Protein AF-A0A3P8WWG7-F1 (afdb_monomer_lite)

Secondary structure (DSSP, 8-state):
--THHHHHHHS-TTEEEEEEEEEEEE-SS-EEEEEEEEEEETTEEEEEEEEE-SS--SGGGEEEEEEEE-STTEEEEE---TTS---TT--EEEEEEETTEEEEEEEPSSHHHHHHHHHHHHHHHHHHH-TTS----GGGGGT-----------PPPGGGTTT-S----------------------------------------HHHHHHHHHHHHHHHHHHHHHHHHHTTS---

pLDDT: mean 71.73, std 25.7, range [23.55, 97.81]

Radius of gyration: 27.05 Å; chains: 1; bounding box: 53×68×85 Å

Foldseek 3Di:
DDLLALVVQQDDPQKDQPAKAWWWWDDPVDTHIWMWTFMDHPLWTKIFIWDADPDNDHVVGIDTQDIGTLFLQKDKAFDDDPVDDPDDQAWTWMWIDGHQFIIIITGHDDPRSVVVVVVSCVSSVVNVVCVVCGDPPPVCVVVPPPDDDDDDDDDDRPVPRGNPPDDDDDDDDDDDDDDDDDDDDDDDDDDDDDDDDDDDDDPDDPVRVVVVVVVVVVVVVVVVVVVVVCVVPPDD

Sequence (236 aa):
MDQSGAIQESLEREEKRVLAIQCEVLSDEAAESRLLGLVQSSREHAIFIYTHRRMAISADDVTLEDILPISLDFAVVEVSSPEELAVVGADTRVRLSFLEEALELRLPFGSHSRLFLSEVIRAWSDVCKSPSEVPNFEWINKYQKGPKGVAKQALAPLTTTLTKLNQHRKAEKSSDKKGSAEKEKASNSGVHKNRGVSNPDRLLTLEQKDLHLESLEEKEKKKNMNQHQEYWTGNW

Organism: Cynoglossus semilaevis (NCBI:txid244447)

Structure (mmCIF, N/CA/C/O backbone):
data_AF-A0A3P8WWG7-F1
#
_entry.id   AF-A0A3P8WWG7-F1
#
loop_
_atom_site.group_PDB
_atom_site.id
_atom_site.type_symbol
_atom_site.label_atom_id
_atom_site.label_alt_id
_atom_site.label_comp_id
_atom_site.label_asym_id
_atom_site.label_entity_id
_atom_site.label_seq_id
_atom_site.pdbx_PDB_ins_code
_atom_site.Cartn_x
_atom_site.Cartn_y
_atom_site.Cartn_z
_atom_site.occupancy
_atom_site.B_iso_or_equiv
_atom_site.auth_seq_id
_atom_site.auth_comp_id
_atom_site.auth_asym_id
_atom_site.auth_atom_id
_atom_site.pdbx_PDB_model_num
ATOM 1 N N . MET A 1 1 ? 17.637 10.301 -4.591 1.00 56.31 1 MET A N 1
ATOM 2 C CA . MET A 1 1 ? 16.484 11.072 -5.092 1.00 56.31 1 MET A CA 1
ATOM 3 C C . MET A 1 1 ? 15.263 10.347 -4.584 1.00 56.31 1 MET A C 1
ATOM 5 O O . MET A 1 1 ? 15.187 9.144 -4.805 1.00 56.31 1 MET A O 1
ATOM 9 N N . ASP A 1 2 ? 14.424 11.004 -3.797 1.00 70.75 2 ASP A N 1
ATOM 10 C CA . ASP A 1 2 ? 13.385 10.346 -3.013 1.00 70.75 2 ASP A CA 1
ATOM 11 C C . ASP A 1 2 ? 11.989 10.642 -3.570 1.00 70.75 2 ASP A C 1
ATOM 13 O O . ASP A 1 2 ? 11.587 11.785 -3.747 1.00 70.75 2 ASP A O 1
ATOM 17 N N . GLN A 1 3 ? 11.229 9.582 -3.835 1.00 80.25 3 GLN A N 1
ATOM 18 C CA . GLN A 1 3 ? 9.872 9.672 -4.391 1.00 80.25 3 GLN A CA 1
ATOM 19 C C . GLN A 1 3 ? 8.836 10.091 -3.322 1.00 80.25 3 GLN A C 1
ATOM 21 O O . GLN A 1 3 ? 7.644 10.212 -3.600 1.00 80.25 3 GLN A O 1
ATOM 26 N N . SER A 1 4 ? 9.287 10.315 -2.081 1.00 84.81 4 SER A N 1
ATOM 27 C CA . SER A 1 4 ? 8.481 10.795 -0.956 1.00 84.81 4 SER A CA 1
ATOM 28 C C . SER A 1 4 ? 7.957 12.216 -1.138 1.00 84.81 4 SER A C 1
ATOM 30 O O . SER A 1 4 ? 6.858 12.488 -0.655 1.00 84.81 4 SER A O 1
ATOM 32 N N . GLY A 1 5 ? 8.708 13.090 -1.820 1.00 88.62 5 GLY A N 1
ATOM 33 C CA . GLY A 1 5 ? 8.276 14.456 -2.134 1.00 88.62 5 GLY A CA 1
ATOM 34 C C . GLY A 1 5 ? 6.992 14.456 -2.962 1.00 88.62 5 GLY A C 1
ATOM 35 O O . GLY A 1 5 ? 5.955 14.895 -2.471 1.00 88.62 5 GLY A O 1
ATOM 36 N N . ALA A 1 6 ? 7.040 13.839 -4.148 1.00 91.88 6 ALA A N 1
ATOM 37 C CA . ALA A 1 6 ? 5.909 13.700 -5.069 1.00 91.88 6 ALA A CA 1
ATOM 38 C C . ALA A 1 6 ? 4.604 13.228 -4.401 1.00 91.88 6 ALA A C 1
ATOM 40 O O . ALA A 1 6 ? 3.541 13.793 -4.650 1.00 91.88 6 ALA A O 1
ATOM 41 N N . ILE A 1 7 ? 4.677 12.225 -3.515 1.00 93.12 7 ILE A N 1
ATOM 42 C CA . ILE A 1 7 ? 3.490 11.755 -2.787 1.00 93.12 7 ILE A CA 1
ATOM 43 C C . ILE A 1 7 ? 2.993 12.822 -1.809 1.00 93.12 7 ILE A C 1
ATOM 45 O O . ILE A 1 7 ? 1.813 13.149 -1.846 1.00 93.12 7 ILE A O 1
ATOM 49 N N . GLN A 1 8 ? 3.853 13.400 -0.962 1.00 94.44 8 GLN A N 1
ATOM 50 C CA . GLN A 1 8 ? 3.419 14.400 0.026 1.00 94.44 8 GLN A CA 1
ATOM 51 C C . GLN A 1 8 ? 2.902 15.702 -0.618 1.00 94.44 8 GLN A C 1
ATOM 53 O O . GLN A 1 8 ? 2.052 16.358 -0.023 1.00 94.44 8 GLN A O 1
ATOM 58 N N . GLU A 1 9 ? 3.370 16.055 -1.818 1.00 93.56 9 GLU A N 1
ATOM 59 C CA . GLU A 1 9 ? 2.836 17.163 -2.626 1.00 93.56 9 GLU A CA 1
ATOM 60 C C . GLU A 1 9 ? 1.435 16.881 -3.202 1.00 93.56 9 GLU A C 1
ATOM 62 O O . GLU A 1 9 ? 0.692 17.819 -3.475 1.00 93.56 9 GLU A O 1
ATOM 67 N N . SER A 1 10 ? 1.067 15.607 -3.392 1.00 92.38 10 SER A N 1
ATOM 68 C CA . SER A 1 10 ? -0.244 15.194 -3.926 1.00 92.38 10 SER A CA 1
ATOM 69 C C . SER A 1 10 ? -1.349 15.047 -2.862 1.00 92.38 10 SER A C 1
ATOM 71 O O . SER A 1 10 ? -2.524 14.876 -3.200 1.00 92.38 10 SER A O 1
ATOM 73 N N . LEU A 1 11 ? -0.971 15.127 -1.582 1.00 93.81 11 LEU A N 1
ATOM 74 C CA . LEU A 1 11 ? -1.864 15.064 -0.424 1.00 93.81 11 LEU A CA 1
ATOM 75 C C . LEU A 1 11 ? -2.396 16.451 -0.039 1.00 93.81 11 LEU A C 1
ATOM 77 O O . LEU A 1 11 ? -1.790 17.479 -0.349 1.00 93.81 11 LEU A O 1
ATOM 81 N N . GLU A 1 12 ? -3.512 16.495 0.687 1.00 92.06 12 GLU A N 1
ATOM 82 C CA . GLU A 1 12 ? -4.005 17.751 1.254 1.00 92.06 12 GLU A CA 1
ATOM 83 C C . GLU A 1 12 ? -3.243 18.177 2.522 1.00 92.06 12 GLU A C 1
ATOM 85 O O . GLU A 1 12 ? -2.524 17.409 3.156 1.00 92.06 12 GLU A O 1
ATOM 90 N N . ARG A 1 13 ? -3.397 19.451 2.912 1.00 89.19 13 ARG A N 1
ATOM 91 C CA . ARG A 1 13 ? -2.617 20.113 3.981 1.00 89.19 13 ARG A CA 1
ATOM 92 C C . ARG A 1 13 ? -2.654 19.400 5.342 1.00 89.19 13 ARG A C 1
ATOM 94 O O . ARG A 1 13 ? -1.730 19.569 6.135 1.00 89.19 13 ARG A O 1
ATOM 101 N N . GLU A 1 14 ? -3.732 18.681 5.622 1.00 92.06 14 GLU A N 1
ATOM 102 C CA . GLU A 1 14 ? -3.992 18.009 6.902 1.00 92.06 14 GLU A CA 1
ATOM 103 C C . GLU A 1 14 ? -3.505 16.547 6.909 1.00 92.06 14 GLU A C 1
ATOM 105 O O . GLU A 1 14 ? -3.511 15.887 7.948 1.00 92.06 14 GLU A O 1
ATOM 110 N N . GLU A 1 15 ? -3.032 16.052 5.763 1.00 94.88 15 GLU A N 1
ATOM 111 C CA . GLU A 1 15 ? -2.609 14.673 5.546 1.00 94.88 15 GLU A CA 1
ATOM 112 C C . GLU A 1 15 ? -1.090 14.532 5.541 1.00 94.88 15 GLU A C 1
ATOM 114 O O . GLU A 1 15 ? -0.334 15.339 4.987 1.00 94.88 15 GLU A O 1
ATOM 119 N N . LYS A 1 16 ? -0.626 13.432 6.128 1.00 96.25 16 LYS A N 1
ATOM 120 C CA . LYS A 1 16 ? 0.793 13.160 6.309 1.00 96.25 16 LYS A CA 1
ATOM 121 C C . LYS A 1 16 ? 1.168 11.835 5.667 1.00 96.25 16 LYS A C 1
ATOM 123 O O . LYS A 1 16 ? 0.752 10.771 6.123 1.00 96.25 16 LYS A O 1
ATOM 128 N N . ARG A 1 17 ? 2.059 11.880 4.678 1.00 95.31 17 ARG A N 1
ATOM 129 C CA . ARG A 1 17 ? 2.786 10.703 4.195 1.00 95.31 17 ARG A CA 1
ATOM 130 C C . ARG A 1 17 ? 3.737 10.247 5.308 1.00 95.31 17 ARG A C 1
ATOM 132 O O . ARG A 1 17 ? 4.782 10.863 5.539 1.00 95.31 17 ARG A O 1
ATOM 139 N N . VAL A 1 18 ? 3.376 9.169 6.000 1.00 96.00 18 VAL A N 1
ATOM 140 C CA . VAL A 1 18 ? 4.173 8.523 7.055 1.00 96.00 18 VAL A CA 1
ATOM 141 C C . VAL A 1 18 ? 5.415 7.897 6.424 1.00 96.00 18 VAL A C 1
ATOM 143 O O . VAL A 1 18 ? 6.547 8.276 6.733 1.00 96.00 18 VAL A O 1
ATOM 146 N N . LEU A 1 19 ? 5.202 7.015 5.447 1.00 95.88 19 LEU A N 1
ATOM 147 C CA . LEU A 1 19 ? 6.240 6.353 4.661 1.00 95.88 19 LEU A CA 1
ATOM 148 C C . LEU A 1 19 ? 5.819 6.267 3.195 1.00 95.88 19 LEU A C 1
ATOM 150 O O . LEU A 1 19 ? 4.642 6.383 2.864 1.00 95.88 19 LEU A O 1
ATOM 154 N N . ALA A 1 20 ? 6.798 6.069 2.317 1.00 94.88 20 ALA A N 1
ATOM 155 C CA . ALA A 1 20 ? 6.553 5.762 0.917 1.00 94.88 20 ALA A CA 1
ATOM 156 C C . ALA A 1 20 ? 7.627 4.812 0.388 1.00 94.88 20 ALA A C 1
ATOM 158 O O . ALA A 1 20 ? 8.805 4.998 0.708 1.00 94.88 20 ALA A O 1
ATOM 159 N N . ILE A 1 21 ? 7.226 3.824 -0.410 1.00 94.75 21 ILE A N 1
ATOM 160 C CA . ILE A 1 21 ? 8.115 2.837 -1.036 1.00 94.75 21 ILE A CA 1
ATOM 161 C C . ILE A 1 21 ? 7.767 2.661 -2.516 1.00 94.75 21 ILE A C 1
ATOM 163 O O . ILE A 1 21 ? 6.615 2.838 -2.905 1.00 94.75 21 ILE A O 1
ATOM 167 N N . GLN A 1 22 ? 8.753 2.276 -3.324 1.00 94.56 22 GLN A N 1
ATOM 168 C CA . GLN A 1 22 ? 8.508 1.698 -4.644 1.00 94.56 22 GLN A CA 1
ATOM 169 C C . GLN A 1 22 ? 8.413 0.175 -4.503 1.00 94.56 22 GLN A C 1
ATOM 171 O O . GLN A 1 22 ? 9.189 -0.432 -3.762 1.00 94.56 22 GLN A O 1
ATOM 176 N N . CYS A 1 23 ? 7.466 -0.430 -5.209 1.00 94.69 23 CYS A N 1
ATOM 177 C CA . CYS A 1 23 ? 7.242 -1.870 -5.256 1.00 94.69 23 CYS A CA 1
ATOM 178 C C . CYS A 1 23 ? 6.847 -2.301 -6.670 1.00 94.69 23 CYS A C 1
ATOM 180 O O . CYS A 1 23 ? 6.610 -1.466 -7.545 1.00 94.69 23 CYS A O 1
ATOM 182 N N . GLU A 1 24 ? 6.705 -3.604 -6.872 1.00 95.56 24 GLU A N 1
ATOM 183 C CA . GLU A 1 24 ? 6.002 -4.152 -8.029 1.00 95.56 24 GLU A CA 1
ATOM 184 C C . GLU A 1 24 ? 4.653 -4.727 -7.583 1.00 95.56 24 GLU A C 1
ATOM 186 O O . GLU A 1 24 ? 4.601 -5.493 -6.622 1.00 95.56 24 GLU A O 1
ATOM 191 N N . VAL A 1 25 ? 3.574 -4.378 -8.281 1.00 94.81 25 VAL A N 1
ATOM 192 C CA . VAL A 1 25 ? 2.309 -5.124 -8.257 1.00 94.81 25 VAL A CA 1
ATOM 193 C C . VAL A 1 25 ? 2.482 -6.369 -9.117 1.00 94.81 25 VAL A C 1
ATOM 195 O O . VAL A 1 25 ? 3.016 -6.285 -10.223 1.00 94.81 25 VAL A O 1
ATOM 198 N N . LEU A 1 26 ? 2.043 -7.519 -8.614 1.00 92.62 26 LEU A N 1
ATOM 199 C CA . LEU A 1 26 ? 2.154 -8.805 -9.293 1.00 92.62 26 LEU A CA 1
ATOM 200 C C . LEU A 1 26 ? 0.791 -9.205 -9.870 1.00 92.62 26 LEU A C 1
ATOM 202 O O . LEU A 1 26 ? -0.194 -9.285 -9.140 1.00 92.62 26 LEU A O 1
ATOM 206 N N . SER A 1 27 ? 0.748 -9.475 -11.175 1.00 85.62 27 SER A N 1
ATOM 207 C CA . SER A 1 27 ? -0.434 -9.968 -11.891 1.00 85.62 27 SER A CA 1
ATOM 208 C C . SER A 1 27 ? -0.085 -11.180 -12.761 1.00 85.62 27 SER A C 1
ATOM 210 O O . SER A 1 27 ? 1.092 -11.445 -13.009 1.00 85.62 27 SER A O 1
ATOM 212 N N . ASP A 1 28 ? -1.106 -11.884 -13.257 1.00 80.25 28 ASP A N 1
ATOM 213 C CA . ASP A 1 28 ? -0.948 -13.050 -14.142 1.00 80.25 28 ASP A CA 1
ATOM 214 C C . ASP A 1 28 ? -0.214 -12.727 -15.462 1.00 80.25 28 ASP A C 1
ATOM 216 O O . ASP A 1 28 ? 0.387 -13.616 -16.067 1.00 80.25 28 ASP A O 1
ATOM 220 N N . GLU A 1 29 ? -0.264 -11.471 -15.926 1.00 79.56 29 GLU A N 1
ATOM 221 C CA . GLU A 1 29 ? 0.313 -11.047 -17.212 1.00 79.56 29 GLU A CA 1
ATOM 222 C C . GLU A 1 29 ? 1.698 -10.392 -17.063 1.00 79.56 29 GLU A C 1
ATOM 224 O O . GLU A 1 29 ? 2.582 -10.616 -17.894 1.00 79.56 29 GLU A O 1
ATOM 229 N N . ALA A 1 30 ? 1.904 -9.585 -16.014 1.00 83.50 30 ALA A N 1
ATOM 230 C CA . ALA A 1 30 ? 3.153 -8.863 -15.766 1.00 83.50 30 ALA A CA 1
ATOM 231 C C . ALA A 1 30 ? 3.333 -8.435 -14.296 1.00 83.50 30 ALA A C 1
ATOM 233 O O . ALA A 1 30 ? 2.373 -8.314 -13.531 1.00 83.50 30 ALA A O 1
ATOM 234 N N . ALA A 1 31 ? 4.578 -8.122 -13.928 1.00 90.00 31 ALA A N 1
ATOM 235 C CA . ALA A 1 31 ? 4.888 -7.333 -12.738 1.00 90.00 31 ALA A CA 1
ATOM 236 C C . ALA A 1 31 ? 5.008 -5.848 -13.129 1.00 90.00 31 ALA A C 1
ATOM 238 O O . ALA A 1 31 ? 5.782 -5.509 -14.028 1.00 90.00 31 ALA A O 1
ATOM 239 N N . GLU A 1 32 ? 4.265 -4.958 -12.467 1.00 92.88 32 GLU A N 1
ATOM 240 C CA . GLU A 1 32 ? 4.260 -3.522 -12.771 1.00 92.88 32 GLU A CA 1
ATOM 241 C C . GLU A 1 32 ? 4.761 -2.665 -11.605 1.00 92.88 32 GLU A C 1
ATOM 243 O O . GLU A 1 32 ? 4.304 -2.797 -10.474 1.00 92.88 32 GLU A O 1
ATOM 248 N N . SER A 1 33 ? 5.647 -1.708 -11.889 1.00 93.81 33 SER A N 1
ATOM 249 C CA . SER A 1 33 ? 6.127 -0.754 -10.882 1.00 93.81 33 SER A CA 1
ATOM 250 C C . SER A 1 33 ? 5.003 0.162 -10.380 1.00 93.81 33 SER A C 1
ATOM 252 O O . SER A 1 33 ? 4.241 0.718 -11.178 1.00 93.81 33 SER A O 1
ATOM 254 N N . ARG A 1 34 ? 4.941 0.362 -9.061 1.00 95.31 34 ARG A N 1
ATOM 255 C CA . ARG A 1 34 ? 4.054 1.308 -8.364 1.00 95.31 34 ARG A CA 1
ATOM 256 C C . ARG A 1 34 ? 4.787 1.998 -7.217 1.00 95.31 34 ARG A C 1
ATOM 258 O O . ARG A 1 34 ? 5.786 1.490 -6.706 1.00 95.31 34 ARG A O 1
ATOM 265 N N . LEU A 1 35 ? 4.266 3.148 -6.792 1.00 95.50 35 LEU A N 1
ATOM 266 C CA . LEU A 1 35 ? 4.622 3.751 -5.508 1.00 95.50 35 LEU A CA 1
ATOM 267 C C . LEU A 1 35 ? 3.470 3.559 -4.525 1.00 95.50 35 LEU A C 1
ATOM 269 O O . LEU A 1 35 ? 2.315 3.810 -4.864 1.00 95.50 35 LEU A O 1
ATOM 273 N N . LEU A 1 36 ? 3.794 3.166 -3.298 1.00 96.38 36 LEU A N 1
ATOM 274 C CA . LEU A 1 36 ? 2.851 3.088 -2.188 1.00 96.38 36 LEU A CA 1
ATOM 275 C C . LEU A 1 36 ? 3.159 4.205 -1.201 1.00 96.38 36 LEU A C 1
ATOM 277 O O . LEU A 1 36 ? 4.295 4.317 -0.737 1.00 96.38 36 LEU A O 1
ATOM 281 N N . GLY A 1 37 ? 2.156 5.004 -0.853 1.00 96.75 37 GLY A N 1
ATOM 282 C CA . GLY A 1 37 ? 2.208 5.944 0.261 1.00 96.75 37 GLY A CA 1
ATOM 283 C C . GLY A 1 37 ? 1.394 5.413 1.435 1.00 96.75 37 GLY A C 1
ATOM 284 O O . GLY A 1 37 ? 0.193 5.218 1.294 1.00 96.75 37 GLY A O 1
ATOM 285 N N . LEU A 1 38 ? 2.017 5.226 2.601 1.00 97.75 38 LEU A N 1
ATOM 286 C CA . LEU A 1 38 ? 1.270 5.088 3.851 1.00 97.75 38 LEU A CA 1
ATOM 287 C C . LEU A 1 38 ? 0.899 6.499 4.311 1.00 97.75 38 LEU A C 1
ATOM 289 O O . LEU A 1 38 ? 1.775 7.275 4.709 1.00 97.75 38 LEU A O 1
ATOM 293 N N . VAL A 1 39 ? -0.382 6.834 4.213 1.00 97.75 39 VAL A N 1
ATOM 294 C CA . VAL A 1 39 ? -0.934 8.157 4.512 1.00 97.75 39 VAL A CA 1
ATOM 295 C C . VAL A 1 39 ? -1.703 8.095 5.825 1.00 97.75 39 VAL A C 1
ATOM 297 O O . VAL A 1 39 ? -2.462 7.157 6.055 1.00 97.75 39 VAL A O 1
ATOM 300 N N . GLN A 1 40 ? -1.509 9.098 6.677 1.00 96.44 40 GLN A N 1
ATOM 301 C CA . GLN A 1 40 ? -2.273 9.311 7.901 1.00 96.44 40 GLN A CA 1
ATOM 302 C C . GLN A 1 40 ? -3.091 10.603 7.781 1.00 96.44 40 GLN A C 1
ATOM 304 O O . GLN A 1 40 ? -2.545 11.641 7.398 1.00 96.44 40 GLN A O 1
ATOM 309 N N . SER A 1 41 ? -4.357 10.551 8.196 1.00 95.19 41 SER A N 1
ATOM 310 C CA . SER A 1 41 ? -5.191 11.726 8.464 1.00 95.19 41 SER A CA 1
ATOM 311 C C . SER A 1 41 ? -5.827 11.583 9.844 1.00 95.19 41 SER A C 1
ATOM 313 O O . SER A 1 41 ? -6.457 10.572 10.151 1.00 95.19 41 SER A O 1
ATOM 315 N N . SER A 1 42 ? -5.627 12.570 10.721 1.00 89.88 42 SER A N 1
ATOM 316 C CA . SER A 1 42 ? -5.999 12.488 12.143 1.00 89.88 42 SER A CA 1
ATOM 317 C C . SER A 1 42 ? -5.492 11.197 12.827 1.00 89.88 42 SER A C 1
ATOM 319 O O . SER A 1 42 ? -4.301 11.094 13.131 1.00 89.88 42 SER A O 1
ATOM 321 N N . ARG A 1 43 ? -6.364 10.206 13.075 1.00 89.44 43 ARG A N 1
ATOM 322 C CA . ARG A 1 43 ? -6.006 8.876 13.620 1.00 89.44 43 ARG A CA 1
ATOM 323 C C . ARG A 1 43 ? -6.027 7.759 12.570 1.00 89.44 43 ARG A C 1
ATOM 325 O O . ARG A 1 43 ? -5.458 6.693 12.798 1.00 89.44 43 ARG A O 1
ATOM 332 N N . GLU A 1 44 ? -6.668 7.994 11.435 1.00 94.56 44 GLU A N 1
ATOM 333 C CA . GLU A 1 44 ? -6.886 6.996 10.395 1.00 94.56 44 GLU A CA 1
ATOM 334 C C . GLU A 1 44 ? -5.659 6.862 9.494 1.00 94.56 44 GLU A C 1
ATOM 336 O O . GLU A 1 44 ? -4.907 7.819 9.290 1.00 94.56 44 GLU A O 1
ATOM 341 N N . HIS A 1 45 ? -5.457 5.661 8.953 1.00 96.81 45 HIS A N 1
ATOM 342 C CA . HIS A 1 45 ? -4.347 5.346 8.062 1.00 96.81 45 HIS A CA 1
ATOM 343 C C . HIS A 1 45 ? -4.872 4.638 6.805 1.00 96.81 45 HIS A C 1
ATOM 345 O O . HIS A 1 45 ? -5.791 3.822 6.881 1.00 96.81 45 HIS A O 1
ATOM 351 N N . ALA A 1 46 ? -4.279 4.921 5.649 1.00 97.31 46 ALA A N 1
ATOM 352 C CA . ALA A 1 46 ? -4.611 4.275 4.382 1.00 97.31 46 ALA A CA 1
ATOM 353 C C . ALA A 1 46 ? -3.359 4.106 3.510 1.00 97.31 46 ALA A C 1
ATOM 355 O O . ALA A 1 46 ? -2.402 4.878 3.618 1.00 97.31 46 ALA A O 1
ATOM 356 N N . ILE A 1 47 ? -3.365 3.101 2.636 1.00 97.69 47 ILE A N 1
ATOM 357 C CA . ILE A 1 47 ? -2.315 2.876 1.639 1.00 97.69 47 ILE A CA 1
ATOM 358 C C . ILE A 1 47 ? -2.805 3.447 0.310 1.00 97.69 47 ILE A C 1
ATOM 360 O O . ILE A 1 47 ? -3.719 2.908 -0.306 1.00 97.69 47 ILE A O 1
ATOM 364 N N . PHE A 1 48 ? -2.195 4.545 -0.124 1.00 97.19 48 PHE A N 1
ATOM 365 C CA . PHE A 1 48 ? -2.453 5.169 -1.419 1.00 97.19 48 PHE A CA 1
ATOM 366 C C . PHE A 1 48 ? -1.529 4.532 -2.465 1.00 97.19 48 PHE A C 1
ATOM 368 O O . PHE A 1 48 ? -0.310 4.480 -2.266 1.00 97.19 48 PHE A O 1
ATOM 375 N N . ILE A 1 49 ? -2.100 4.068 -3.575 1.00 96.12 49 ILE A N 1
ATOM 376 C CA . ILE A 1 49 ? -1.406 3.359 -4.655 1.00 96.12 49 ILE A CA 1
ATOM 377 C C . ILE A 1 49 ? -1.272 4.302 -5.851 1.00 96.12 49 ILE A C 1
ATOM 379 O O . ILE A 1 49 ? -2.266 4.817 -6.361 1.00 96.12 49 ILE A O 1
ATOM 383 N N . TYR A 1 50 ? -0.043 4.538 -6.309 1.00 95.69 50 TYR A N 1
ATOM 384 C CA . TYR A 1 50 ? 0.246 5.460 -7.405 1.00 95.69 50 TYR A CA 1
ATOM 385 C C . TYR A 1 50 ? 0.923 4.753 -8.580 1.00 95.69 50 TYR A C 1
ATOM 387 O O . TYR A 1 50 ? 2.011 4.175 -8.452 1.00 95.69 50 TYR A O 1
ATOM 395 N N . THR A 1 51 ? 0.341 4.930 -9.766 1.00 95.00 51 THR A N 1
ATOM 396 C CA . THR A 1 51 ? 1.098 4.867 -11.023 1.00 95.00 51 THR A CA 1
ATOM 397 C C . THR A 1 51 ? 2.107 6.018 -11.062 1.00 95.00 51 THR A C 1
ATOM 399 O O . THR A 1 51 ? 1.884 7.076 -10.466 1.00 95.00 51 THR A O 1
ATOM 402 N N . HIS A 1 52 ? 3.238 5.836 -11.744 1.00 92.88 52 HIS A N 1
ATOM 403 C CA . HIS A 1 52 ? 4.272 6.868 -11.816 1.00 92.88 52 HIS A CA 1
ATOM 404 C C . HIS A 1 52 ? 5.088 6.792 -13.108 1.00 92.88 52 HIS A C 1
ATOM 406 O O . HIS A 1 52 ? 5.294 5.717 -13.676 1.00 92.88 52 HIS A O 1
ATOM 412 N N . ARG A 1 53 ? 5.622 7.933 -13.558 1.00 86.44 53 ARG A N 1
ATOM 413 C CA . ARG A 1 53 ? 6.630 7.953 -14.632 1.00 86.44 53 ARG A CA 1
ATOM 414 C C . ARG A 1 53 ? 8.011 7.528 -14.100 1.00 86.44 53 ARG A C 1
ATOM 416 O O . ARG A 1 53 ? 8.249 7.477 -12.894 1.00 86.44 53 ARG A O 1
ATOM 423 N N . ARG A 1 54 ? 8.972 7.274 -15.003 1.00 75.25 54 ARG A N 1
ATOM 424 C CA . ARG A 1 54 ? 10.342 6.812 -14.659 1.00 75.25 54 ARG A CA 1
ATOM 425 C C . ARG A 1 54 ? 11.117 7.703 -13.675 1.00 75.25 54 ARG A C 1
ATOM 427 O O . ARG A 1 54 ? 12.035 7.215 -13.029 1.00 75.25 54 ARG A O 1
ATOM 434 N N . MET A 1 55 ? 10.768 8.983 -13.568 1.00 81.38 55 MET A N 1
ATOM 435 C CA . MET A 1 55 ? 11.250 9.878 -12.517 1.00 81.38 55 MET A CA 1
ATOM 436 C C . MET A 1 55 ? 10.034 10.505 -11.841 1.00 81.38 55 MET A C 1
ATOM 438 O O . MET A 1 55 ? 9.414 11.383 -12.432 1.00 81.38 55 MET A O 1
ATOM 442 N N . ALA A 1 56 ? 9.691 10.033 -10.643 1.00 84.31 56 ALA A N 1
ATOM 443 C CA . ALA A 1 56 ? 8.690 10.664 -9.792 1.00 84.31 56 ALA A CA 1
ATOM 444 C C . ALA A 1 56 ? 9.389 11.657 -8.861 1.00 84.31 56 ALA A C 1
ATOM 446 O O . ALA A 1 56 ? 10.068 11.242 -7.920 1.00 84.31 56 ALA A O 1
ATOM 447 N N . ILE A 1 57 ? 9.295 12.946 -9.196 1.00 84.69 57 ILE A N 1
ATOM 448 C CA . ILE A 1 57 ? 9.972 14.044 -8.497 1.00 84.69 57 ILE A CA 1
ATOM 449 C C . ILE A 1 57 ? 8.940 14.933 -7.797 1.00 84.69 57 ILE A C 1
ATOM 451 O O . ILE A 1 57 ? 9.068 15.155 -6.597 1.00 84.69 57 ILE A O 1
ATOM 455 N N . SER A 1 58 ? 7.908 15.367 -8.526 1.00 90.19 58 SER A N 1
ATOM 456 C CA . SER A 1 58 ? 6.794 16.187 -8.024 1.00 90.19 58 SER A CA 1
ATOM 457 C C . SER A 1 58 ? 5.436 15.486 -8.159 1.00 90.19 58 SER A C 1
ATOM 459 O O . SER A 1 58 ? 5.335 14.430 -8.788 1.00 90.19 58 SER A O 1
ATOM 461 N N . ALA A 1 59 ? 4.377 16.073 -7.592 1.00 90.06 59 ALA A N 1
ATOM 462 C CA . ALA A 1 59 ? 3.007 15.543 -7.671 1.00 90.06 59 ALA A CA 1
ATOM 463 C C . ALA A 1 59 ? 2.510 15.256 -9.106 1.00 90.06 59 ALA A C 1
ATOM 465 O O . ALA A 1 59 ? 1.786 14.285 -9.309 1.00 90.06 59 ALA A O 1
ATOM 466 N N . ASP A 1 60 ? 2.927 16.042 -10.106 1.00 91.50 60 ASP A N 1
ATOM 467 C CA . ASP A 1 60 ? 2.559 15.842 -11.522 1.00 91.50 60 ASP A CA 1
ATOM 468 C C . ASP A 1 60 ? 3.130 14.545 -12.134 1.00 91.50 60 ASP A C 1
ATOM 470 O O . ASP A 1 60 ? 2.707 14.106 -13.206 1.00 91.50 60 ASP A O 1
ATOM 474 N N . ASP A 1 61 ? 4.112 13.927 -11.472 1.00 92.81 61 ASP A N 1
ATOM 475 C CA . ASP A 1 61 ? 4.828 12.751 -11.968 1.00 92.81 61 ASP A CA 1
ATOM 476 C C . ASP A 1 61 ? 4.208 11.420 -11.513 1.00 92.81 61 ASP A C 1
ATOM 478 O O . ASP A 1 61 ? 4.626 10.342 -11.965 1.00 92.81 61 ASP A O 1
ATOM 482 N N . VAL A 1 62 ? 3.235 11.505 -10.605 1.00 94.12 62 VAL A N 1
ATOM 483 C CA . VAL A 1 62 ? 2.478 10.393 -10.035 1.00 94.12 62 VAL A CA 1
ATOM 484 C C . VAL A 1 62 ? 0.998 10.544 -10.372 1.00 94.12 62 VAL A C 1
ATOM 486 O O . VAL A 1 62 ? 0.482 11.633 -10.604 1.00 94.12 62 VAL A O 1
ATOM 489 N N . THR A 1 63 ? 0.268 9.438 -10.417 1.00 94.75 63 THR A N 1
ATOM 490 C CA . THR A 1 63 ? -1.189 9.463 -10.536 1.00 94.75 63 THR A CA 1
ATOM 491 C C . THR A 1 63 ? -1.769 8.397 -9.631 1.00 94.75 63 THR A C 1
ATOM 493 O O . THR A 1 63 ? -1.525 7.203 -9.817 1.00 94.75 63 THR A O 1
ATOM 496 N N . LEU A 1 64 ? -2.517 8.870 -8.632 1.00 95.38 64 LEU A N 1
ATOM 497 C CA . LEU A 1 64 ? -3.272 8.042 -7.705 1.00 95.38 64 LEU A CA 1
ATOM 498 C C . LEU A 1 64 ? -4.230 7.146 -8.495 1.00 95.38 64 LEU A C 1
ATOM 500 O O . LEU A 1 64 ? -5.052 7.638 -9.272 1.00 95.38 64 LEU A O 1
ATOM 504 N N . GLU A 1 65 ? -4.061 5.848 -8.298 1.00 94.06 65 GLU A N 1
ATOM 505 C CA . GLU A 1 65 ? -4.769 4.763 -8.969 1.00 94.06 65 GLU A CA 1
ATOM 506 C C . GLU A 1 65 ? -5.861 4.203 -8.056 1.00 94.06 65 GLU A C 1
ATOM 508 O O . GLU A 1 65 ? -6.994 4.042 -8.502 1.00 94.06 65 GLU A O 1
ATOM 513 N N . ASP A 1 66 ? -5.528 3.978 -6.779 1.00 93.88 66 ASP A N 1
ATOM 514 C CA . ASP A 1 66 ? -6.412 3.373 -5.780 1.00 93.88 66 ASP A CA 1
ATOM 515 C C . ASP A 1 66 ? -6.014 3.752 -4.330 1.00 93.88 66 ASP A C 1
ATOM 517 O O . ASP A 1 66 ? -4.912 4.260 -4.084 1.00 93.88 66 ASP A O 1
ATOM 521 N N . ILE A 1 67 ? -6.911 3.522 -3.363 1.00 95.50 67 ILE A N 1
ATOM 522 C CA . ILE A 1 67 ? -6.690 3.699 -1.919 1.00 95.50 67 ILE A CA 1
ATOM 523 C C . ILE A 1 67 ? -7.244 2.489 -1.155 1.00 95.50 67 ILE A C 1
ATOM 525 O O . ILE A 1 67 ? -8.452 2.272 -1.132 1.00 95.50 67 ILE A O 1
ATOM 529 N N . LEU A 1 68 ? -6.381 1.798 -0.404 1.00 95.88 68 LEU A N 1
ATOM 530 C CA . LEU A 1 68 ? -6.773 0.743 0.536 1.00 95.88 68 LEU A CA 1
ATOM 531 C C . LEU A 1 68 ? -6.867 1.311 1.971 1.00 95.88 68 LEU A C 1
ATOM 533 O O . LEU A 1 68 ? -5.828 1.657 2.550 1.00 95.88 68 LEU A O 1
ATOM 537 N N . PRO A 1 69 ? -8.064 1.421 2.581 1.00 96.12 69 PRO A N 1
ATOM 538 C CA . PRO A 1 69 ? -8.217 1.901 3.955 1.00 96.12 69 PRO A CA 1
ATOM 539 C C . PRO A 1 69 ? -7.737 0.847 4.962 1.00 96.12 69 PRO A C 1
ATOM 541 O O . PRO A 1 69 ? -8.164 -0.307 4.896 1.00 96.12 69 PRO A O 1
ATOM 544 N N . ILE A 1 70 ? -6.897 1.223 5.935 1.00 95.88 70 ILE A N 1
ATOM 545 C CA . ILE A 1 70 ? -6.458 0.300 6.997 1.00 95.88 70 ILE A CA 1
ATOM 546 C C . ILE A 1 70 ? -7.565 0.221 8.056 1.00 95.88 70 ILE A C 1
ATOM 548 O O . ILE A 1 70 ? -7.576 0.957 9.040 1.00 95.88 70 ILE A O 1
ATOM 552 N N . SER A 1 71 ? -8.535 -0.649 7.792 1.00 94.25 71 SER A N 1
ATOM 553 C CA . SER A 1 71 ? -9.7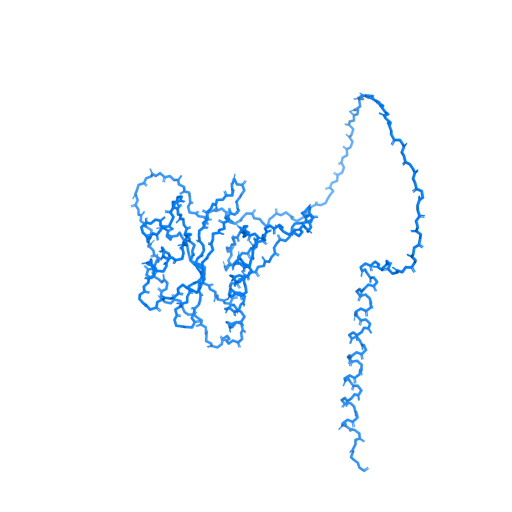54 -0.881 8.575 1.00 94.25 71 SER A CA 1
ATOM 554 C C . SER A 1 71 ? -9.724 -2.246 9.286 1.00 94.25 71 SER A C 1
ATOM 556 O O . SER A 1 71 ? -8.692 -2.916 9.312 1.00 94.25 71 SER A O 1
ATOM 558 N N . LEU A 1 72 ? -10.857 -2.683 9.852 1.00 93.44 72 LEU A N 1
ATOM 559 C CA . LEU A 1 72 ? -11.016 -4.059 10.349 1.00 93.44 72 LEU A CA 1
ATOM 560 C C . LEU A 1 72 ? -11.086 -5.094 9.210 1.00 93.44 72 LEU A C 1
ATOM 562 O O . LEU A 1 72 ? -10.671 -6.232 9.410 1.00 93.44 72 LEU A O 1
ATOM 566 N N . ASP A 1 73 ? -11.554 -4.692 8.024 1.00 93.88 73 ASP A N 1
ATOM 567 C CA . ASP A 1 73 ? -11.630 -5.533 6.819 1.00 93.88 73 ASP A CA 1
ATOM 568 C C . ASP A 1 73 ? -10.322 -5.540 6.008 1.00 93.88 73 ASP A C 1
ATOM 570 O O . ASP A 1 73 ? -10.224 -6.211 4.979 1.00 93.88 73 ASP A O 1
ATOM 574 N N . PHE A 1 74 ? -9.315 -4.780 6.451 1.00 95.88 74 PHE A N 1
ATOM 575 C CA . PHE A 1 74 ? -7.962 -4.814 5.906 1.00 95.88 74 PHE A CA 1
ATOM 576 C C . PHE A 1 74 ? -7.160 -5.975 6.505 1.00 95.88 74 PHE A C 1
ATOM 578 O O . PHE A 1 74 ? -7.296 -6.293 7.686 1.00 95.88 74 PHE A O 1
ATOM 585 N N . ALA A 1 75 ? -6.249 -6.555 5.725 1.00 95.38 75 ALA A N 1
ATOM 586 C CA . ALA A 1 75 ? -5.180 -7.409 6.232 1.00 95.38 75 ALA A CA 1
ATOM 587 C C . ALA A 1 75 ? -3.904 -7.286 5.383 1.00 95.38 75 ALA A C 1
ATOM 589 O O . ALA A 1 75 ? -3.941 -6.950 4.198 1.00 95.38 75 ALA A O 1
ATOM 590 N N . VAL A 1 76 ? -2.764 -7.609 5.998 1.00 96.00 76 VAL A N 1
ATOM 591 C CA . VAL A 1 76 ? -1.453 -7.726 5.346 1.00 96.00 76 VAL A CA 1
ATOM 592 C C . VAL A 1 76 ? -0.804 -9.048 5.754 1.00 96.00 76 VAL A C 1
ATOM 594 O O . VAL A 1 76 ? -0.731 -9.369 6.939 1.00 96.00 76 VAL A O 1
ATOM 597 N N . VAL A 1 77 ? -0.348 -9.829 4.773 1.00 95.06 77 VAL A N 1
ATOM 598 C CA . VAL A 1 77 ? 0.244 -11.161 4.981 1.00 95.06 77 VAL A CA 1
ATOM 599 C C . VAL A 1 77 ? 1.499 -11.310 4.119 1.00 95.06 77 VAL A C 1
ATOM 601 O O . VAL A 1 77 ? 1.477 -10.982 2.936 1.00 95.06 77 VAL A O 1
ATOM 604 N N . GLU A 1 78 ? 2.591 -11.820 4.688 1.00 92.94 78 GLU A N 1
ATOM 605 C CA . GLU A 1 78 ? 3.784 -12.215 3.924 1.00 92.94 78 GLU A CA 1
ATOM 606 C C . GLU A 1 78 ? 3.532 -13.560 3.220 1.00 92.94 78 GLU A C 1
ATOM 608 O O . GLU A 1 78 ? 3.042 -14.505 3.839 1.00 92.94 78 GLU A O 1
ATOM 613 N N . VAL A 1 79 ? 3.820 -13.642 1.917 1.00 89.56 79 VAL A N 1
ATOM 614 C CA . VAL A 1 79 ? 3.449 -14.782 1.059 1.00 89.56 79 VAL A CA 1
ATOM 615 C C . VAL A 1 79 ? 4.697 -15.450 0.495 1.00 89.56 79 VAL A C 1
ATOM 617 O O . VAL A 1 79 ? 5.142 -15.126 -0.606 1.00 89.56 79 VAL A O 1
ATOM 620 N N . SER A 1 80 ? 5.236 -16.421 1.229 1.00 82.69 80 SER A N 1
ATOM 621 C CA . SER A 1 80 ? 6.241 -17.347 0.704 1.00 82.69 80 SER A CA 1
ATOM 622 C C . SER A 1 80 ? 5.584 -18.440 -0.145 1.00 82.69 80 SER A C 1
ATOM 624 O O . SER A 1 80 ? 4.556 -19.009 0.231 1.00 82.69 80 SER A O 1
ATOM 626 N N . SER A 1 81 ? 6.179 -18.758 -1.297 1.00 72.44 81 SER A N 1
ATOM 627 C CA . SER A 1 81 ? 5.782 -19.936 -2.075 1.00 72.44 81 SER A CA 1
ATOM 628 C C . SER A 1 81 ? 6.612 -21.166 -1.658 1.00 72.44 81 SER A C 1
ATOM 630 O O . SER A 1 81 ? 7.790 -21.015 -1.335 1.00 72.44 81 SER A O 1
ATOM 632 N N . PRO A 1 82 ? 6.063 -22.401 -1.658 1.00 70.00 82 PRO A N 1
ATOM 633 C CA . PRO A 1 82 ? 6.815 -23.597 -1.242 1.00 70.00 82 PRO A CA 1
ATOM 634 C C . PRO A 1 82 ? 8.023 -23.948 -2.127 1.00 70.00 82 PRO A C 1
ATOM 636 O O . PRO A 1 82 ? 8.857 -24.764 -1.740 1.00 70.00 82 PRO A O 1
ATOM 639 N N . GLU A 1 83 ? 8.089 -23.365 -3.324 1.00 68.56 83 GLU A N 1
ATOM 640 C CA . GLU A 1 83 ? 9.135 -23.574 -4.331 1.00 68.56 83 GLU A CA 1
ATOM 641 C C . GLU A 1 83 ? 10.258 -22.522 -4.220 1.00 68.56 83 GLU A C 1
ATOM 643 O O . GLU A 1 83 ? 11.380 -22.735 -4.684 1.00 68.56 83 GLU A O 1
ATOM 648 N N . GLU A 1 84 ? 9.982 -21.402 -3.549 1.00 68.75 84 GLU A N 1
ATOM 649 C CA . GLU A 1 84 ? 10.905 -20.298 -3.306 1.00 68.75 84 GLU A CA 1
ATOM 650 C C . GLU A 1 84 ? 11.704 -20.560 -2.027 1.00 68.75 84 GLU A C 1
ATOM 652 O O . GLU A 1 84 ? 11.274 -20.297 -0.903 1.00 68.75 84 GLU A O 1
ATOM 657 N N . LEU A 1 85 ? 12.907 -21.114 -2.204 1.00 67.88 85 LEU A N 1
ATOM 658 C CA . LEU A 1 85 ? 13.869 -21.273 -1.115 1.00 67.88 85 LEU A CA 1
ATOM 659 C C . LEU A 1 85 ? 14.118 -19.917 -0.438 1.00 67.88 85 LEU A C 1
ATOM 661 O O . LEU A 1 85 ? 14.406 -18.931 -1.113 1.00 67.88 85 LEU A O 1
ATOM 665 N N . ALA A 1 86 ? 14.072 -19.887 0.897 1.00 68.69 86 ALA A N 1
ATOM 666 C CA . ALA A 1 86 ? 14.275 -18.677 1.694 1.00 68.69 86 ALA A CA 1
ATOM 667 C C . ALA A 1 86 ? 15.728 -18.159 1.603 1.00 68.69 86 ALA A C 1
ATOM 669 O O . ALA A 1 86 ? 16.569 -18.420 2.468 1.00 68.69 86 ALA A O 1
ATOM 670 N N . VAL A 1 87 ? 16.036 -17.430 0.529 1.00 77.06 87 VAL A N 1
ATOM 671 C CA . VAL A 1 87 ? 17.342 -16.811 0.284 1.00 77.06 87 VAL A CA 1
ATOM 672 C C . VAL A 1 87 ? 17.458 -15.521 1.094 1.00 77.06 87 VAL A C 1
ATOM 674 O O . VAL A 1 87 ? 16.685 -14.579 0.928 1.00 77.06 87 VAL A O 1
ATOM 677 N N . VAL A 1 88 ? 18.473 -15.448 1.958 1.00 78.19 88 VAL A N 1
ATOM 678 C CA . VAL A 1 88 ? 18.798 -14.224 2.703 1.00 78.19 88 VAL A CA 1
ATOM 679 C C . VAL A 1 88 ? 19.180 -13.121 1.712 1.00 78.19 88 VAL A C 1
ATOM 681 O O . VAL A 1 88 ? 20.205 -13.221 1.043 1.00 78.19 88 VAL A O 1
ATOM 684 N N . GLY A 1 89 ? 18.361 -12.070 1.637 1.00 82.94 89 GLY A N 1
ATOM 685 C CA . GLY A 1 89 ? 18.516 -10.985 0.662 1.00 82.94 89 GLY A CA 1
ATOM 686 C C . GLY A 1 89 ? 17.480 -10.977 -0.466 1.00 82.94 89 GLY A C 1
ATOM 687 O O . GLY A 1 89 ? 17.532 -10.072 -1.290 1.00 82.94 89 GLY A O 1
ATOM 688 N N . ALA A 1 90 ? 16.554 -11.943 -0.510 1.00 88.56 90 ALA A N 1
ATOM 689 C CA . ALA A 1 90 ? 15.424 -11.923 -1.437 1.00 88.56 90 ALA A CA 1
ATOM 690 C C . ALA A 1 90 ? 14.392 -10.834 -1.088 1.00 88.56 90 ALA A C 1
ATOM 692 O O . ALA A 1 90 ? 14.234 -10.453 0.076 1.00 88.56 90 ALA A O 1
ATOM 693 N N . ASP A 1 91 ? 13.685 -10.360 -2.113 1.00 92.88 91 ASP A N 1
ATOM 694 C CA . ASP A 1 91 ? 12.568 -9.424 -1.987 1.00 92.88 91 ASP A CA 1
ATOM 695 C C . ASP A 1 91 ? 11.391 -10.055 -1.228 1.00 92.88 91 ASP A C 1
ATOM 697 O O . ASP A 1 91 ? 11.147 -11.258 -1.308 1.00 92.88 91 ASP A O 1
ATOM 701 N N . THR A 1 92 ? 10.623 -9.242 -0.505 1.00 92.38 92 THR A N 1
ATOM 702 C CA . THR A 1 92 ? 9.486 -9.727 0.287 1.00 92.38 92 THR A CA 1
ATOM 703 C C . THR A 1 92 ? 8.214 -9.696 -0.557 1.00 92.38 92 THR A C 1
ATOM 705 O O . THR A 1 92 ? 7.719 -8.616 -0.890 1.00 92.38 92 THR A O 1
ATOM 708 N N . ARG A 1 93 ? 7.652 -10.868 -0.880 1.00 93.94 93 ARG A N 1
ATOM 709 C CA . ARG A 1 93 ? 6.284 -10.964 -1.412 1.00 93.94 93 ARG A CA 1
ATOM 710 C C . ARG A 1 93 ? 5.281 -10.758 -0.276 1.00 93.94 93 ARG A C 1
ATOM 712 O O . ARG A 1 93 ? 5.321 -11.474 0.723 1.00 93.94 93 ARG A O 1
ATOM 719 N N . VAL A 1 94 ? 4.358 -9.815 -0.429 1.00 95.50 94 VAL A N 1
ATOM 720 C CA . VAL A 1 94 ? 3.245 -9.604 0.510 1.00 95.50 94 VAL A CA 1
ATOM 721 C C . VAL A 1 94 ? 1.926 -9.524 -0.240 1.00 95.50 94 VAL A C 1
ATOM 723 O O . VAL A 1 94 ? 1.877 -9.032 -1.364 1.00 95.50 94 VAL A O 1
ATOM 726 N N . ARG A 1 95 ? 0.844 -9.969 0.394 1.00 95.75 95 ARG A N 1
ATOM 727 C CA . ARG A 1 95 ? -0.520 -9.726 -0.064 1.00 95.75 95 ARG A CA 1
ATOM 728 C C . ARG A 1 95 ? -1.201 -8.758 0.888 1.00 95.75 95 ARG A C 1
ATOM 730 O O . ARG A 1 95 ? -1.299 -9.030 2.086 1.00 95.75 95 ARG A O 1
ATOM 737 N N . LEU A 1 96 ? -1.667 -7.644 0.340 1.00 96.19 96 LEU A N 1
ATOM 738 C CA . LEU A 1 96 ? -2.667 -6.797 0.979 1.00 96.19 96 LEU A CA 1
ATOM 739 C C . LEU A 1 96 ? -4.050 -7.343 0.616 1.00 96.19 96 LEU A C 1
ATOM 741 O O . LEU A 1 96 ? -4.229 -7.872 -0.479 1.00 96.19 96 LEU A O 1
ATOM 745 N N . SER A 1 97 ? -5.030 -7.202 1.496 1.00 95.62 97 SER A N 1
ATOM 746 C CA . SER A 1 97 ? -6.434 -7.456 1.165 1.00 95.62 97 SER A CA 1
ATOM 747 C C . SER A 1 97 ? -7.346 -6.483 1.887 1.00 95.62 97 SER A C 1
ATOM 749 O O . SER A 1 97 ? -7.045 -6.082 3.010 1.00 95.62 97 SER A O 1
ATOM 751 N N . PHE A 1 98 ? -8.450 -6.123 1.242 1.00 94.81 98 PHE A N 1
ATOM 752 C CA . PHE A 1 98 ? -9.504 -5.277 1.782 1.00 94.81 98 PHE A CA 1
ATOM 753 C C . PHE A 1 98 ? -10.845 -5.759 1.218 1.00 94.81 98 PHE A C 1
ATOM 755 O O . PHE A 1 98 ? -11.016 -5.828 0.001 1.00 94.81 98 PHE A O 1
ATOM 762 N N . LEU A 1 99 ? -11.785 -6.115 2.100 1.00 91.62 99 LEU A N 1
ATOM 763 C CA . LEU A 1 99 ? -13.059 -6.749 1.726 1.00 91.62 99 LEU A CA 1
ATOM 764 C C . LEU A 1 99 ? -12.828 -8.023 0.878 1.00 91.62 99 LEU A C 1
ATOM 766 O O . LEU A 1 99 ? -12.160 -8.949 1.336 1.00 91.62 99 LEU A O 1
ATOM 770 N N . GLU A 1 100 ? -13.378 -8.091 -0.339 1.00 89.12 100 GLU A N 1
ATOM 771 C CA . GLU A 1 100 ? -13.210 -9.224 -1.268 1.00 89.12 100 GLU A CA 1
ATOM 772 C C . GLU A 1 100 ? -12.025 -9.047 -2.242 1.00 89.12 100 GLU A C 1
ATOM 774 O O . GLU A 1 100 ? -11.735 -9.949 -3.031 1.00 89.12 100 GLU A O 1
ATOM 779 N N . GLU A 1 101 ? -11.318 -7.913 -2.189 1.00 89.94 101 GLU A N 1
ATOM 780 C CA . GLU A 1 101 ? -10.206 -7.582 -3.085 1.00 89.94 101 GLU A CA 1
ATOM 781 C C . GLU A 1 101 ? -8.842 -7.812 -2.413 1.00 89.94 101 GLU A C 1
ATOM 783 O O . GLU A 1 101 ? -8.670 -7.661 -1.200 1.00 89.94 101 GLU A O 1
ATOM 788 N N . ALA A 1 102 ? -7.841 -8.207 -3.205 1.00 92.44 102 ALA A N 1
ATOM 789 C CA . ALA A 1 102 ? -6.493 -8.483 -2.718 1.00 92.44 102 ALA A CA 1
ATOM 790 C C . ALA A 1 102 ? -5.421 -8.134 -3.754 1.00 92.44 102 ALA A C 1
ATOM 792 O O . ALA A 1 102 ? -5.594 -8.380 -4.941 1.00 92.44 102 ALA A O 1
ATOM 793 N N . LEU A 1 103 ? -4.288 -7.612 -3.290 1.00 93.31 103 LEU A N 1
ATOM 794 C CA . LEU A 1 103 ? -3.187 -7.135 -4.119 1.00 93.31 103 LEU A CA 1
ATOM 795 C C . LEU A 1 103 ? -1.888 -7.825 -3.694 1.00 93.31 103 LEU A C 1
ATOM 797 O O . LEU A 1 103 ? -1.410 -7.612 -2.577 1.00 93.31 103 LEU A O 1
ATOM 801 N N . GLU A 1 104 ? -1.313 -8.654 -4.570 1.00 95.19 104 GLU A N 1
ATOM 802 C CA . GLU A 1 104 ? 0.023 -9.216 -4.346 1.00 95.19 104 GLU A CA 1
ATOM 803 C C . GLU A 1 104 ? 1.107 -8.246 -4.830 1.00 95.19 104 GLU A C 1
ATOM 805 O O . GLU A 1 104 ? 1.037 -7.671 -5.917 1.00 95.19 104 GLU A O 1
ATOM 810 N N . LEU A 1 105 ? 2.117 -8.058 -3.987 1.00 95.62 105 LEU A N 1
ATOM 811 C CA . LEU A 1 105 ? 3.188 -7.086 -4.140 1.00 95.62 105 LEU A CA 1
ATOM 812 C C . LEU A 1 105 ? 4.541 -7.768 -3.947 1.00 95.62 105 LEU A C 1
ATOM 814 O O . LEU A 1 105 ? 4.694 -8.589 -3.042 1.00 95.62 105 LEU A O 1
ATOM 818 N N . ARG A 1 106 ? 5.554 -7.352 -4.708 1.00 95.44 106 ARG A N 1
ATOM 819 C CA . ARG A 1 106 ? 6.967 -7.597 -4.395 1.00 95.44 106 ARG A CA 1
ATOM 820 C C . ARG A 1 106 ? 7.596 -6.309 -3.873 1.00 95.44 106 ARG A C 1
ATOM 822 O O . ARG A 1 106 ? 7.670 -5.309 -4.591 1.00 95.44 106 ARG A O 1
ATOM 829 N N . LEU A 1 107 ? 8.030 -6.325 -2.612 1.00 95.25 107 LEU A N 1
ATOM 830 C CA . LEU A 1 107 ? 8.736 -5.211 -1.980 1.00 95.25 107 LEU A CA 1
ATOM 831 C C . LEU A 1 107 ? 10.251 -5.469 -2.016 1.00 95.25 107 LEU A C 1
ATOM 833 O O . LEU A 1 107 ? 10.675 -6.544 -1.588 1.00 95.25 107 LEU A O 1
ATOM 837 N N . PRO A 1 108 ? 11.081 -4.505 -2.454 1.00 94.56 108 PRO A N 1
ATOM 838 C CA . PRO A 1 108 ? 12.518 -4.721 -2.595 1.00 94.56 108 PRO A CA 1
ATOM 839 C C . PRO A 1 108 ? 13.182 -5.019 -1.244 1.00 94.56 108 PRO A C 1
ATOM 841 O O . PRO A 1 108 ? 12.841 -4.391 -0.234 1.00 94.56 108 PRO A O 1
ATOM 844 N N . PHE A 1 109 ? 14.153 -5.934 -1.197 1.00 93.44 109 PHE A N 1
ATOM 845 C CA . PHE A 1 109 ? 14.865 -6.260 0.041 1.00 93.44 109 PHE A CA 1
ATOM 846 C C . PHE A 1 109 ? 15.552 -5.025 0.642 1.00 93.44 109 PHE A C 1
ATOM 848 O O . PHE A 1 109 ? 16.457 -4.431 0.054 1.00 93.44 109 PHE A O 1
ATOM 855 N N . GLY A 1 110 ? 15.177 -4.653 1.868 1.00 92.94 110 GLY A N 1
ATOM 856 C CA . GLY A 1 110 ? 15.799 -3.514 2.534 1.00 92.94 110 GLY A CA 1
ATOM 857 C C . GLY A 1 110 ? 15.224 -3.178 3.903 1.00 92.94 110 GLY A C 1
ATOM 858 O O . GLY A 1 110 ? 14.188 -3.688 4.325 1.00 92.94 110 GLY A O 1
ATOM 859 N N . SER A 1 111 ? 15.911 -2.284 4.615 1.00 93.88 111 SER A N 1
ATOM 860 C CA . SER A 1 111 ? 15.387 -1.646 5.830 1.00 93.88 111 SER A CA 1
ATOM 861 C C . SER A 1 111 ? 14.128 -0.824 5.547 1.00 93.88 111 SER A C 1
ATOM 863 O O . SER A 1 111 ? 13.217 -0.829 6.365 1.00 93.88 111 SER A O 1
ATOM 865 N N . HIS A 1 112 ? 14.059 -0.168 4.386 1.00 93.31 112 HIS A N 1
ATOM 866 C CA . HIS A 1 112 ? 12.962 0.727 4.006 1.00 93.31 112 HIS A CA 1
ATOM 867 C C . HIS A 1 112 ? 11.622 -0.013 3.846 1.00 93.31 112 HIS A C 1
ATOM 869 O O . HIS A 1 112 ? 10.628 0.370 4.457 1.00 93.31 112 HIS A O 1
ATOM 875 N N . SER A 1 113 ? 11.619 -1.138 3.125 1.00 95.12 113 SER A N 1
ATOM 876 C CA . SER A 1 113 ? 10.447 -2.015 2.968 1.00 95.12 113 SER A CA 1
ATOM 877 C C . SER A 1 113 ? 10.016 -2.654 4.290 1.00 95.12 113 SER A C 1
ATOM 879 O O . SER A 1 113 ? 8.828 -2.679 4.604 1.00 95.12 113 SER A O 1
ATOM 881 N N . ARG A 1 114 ? 10.977 -3.100 5.116 1.00 95.00 114 ARG A N 1
ATOM 882 C CA . ARG A 1 114 ? 10.691 -3.615 6.467 1.00 95.00 114 ARG A CA 1
ATOM 883 C C . ARG A 1 114 ? 10.053 -2.552 7.365 1.00 95.00 114 ARG A C 1
ATOM 885 O O . ARG A 1 114 ? 9.085 -2.854 8.049 1.00 95.00 114 ARG A O 1
ATOM 892 N N . LEU A 1 115 ? 10.547 -1.313 7.321 1.00 96.44 115 LEU A N 1
ATOM 893 C CA . LEU A 1 115 ? 9.992 -0.188 8.078 1.00 96.44 115 LEU A CA 1
ATOM 894 C C . LEU A 1 115 ? 8.569 0.170 7.612 1.00 96.44 115 LEU A C 1
ATOM 896 O O . LEU A 1 115 ? 7.705 0.419 8.449 1.00 96.44 115 LEU A O 1
ATOM 900 N N . PHE A 1 116 ? 8.304 0.131 6.301 1.00 96.75 116 PHE A N 1
ATOM 901 C CA . PHE A 1 116 ? 6.956 0.305 5.746 1.00 96.75 116 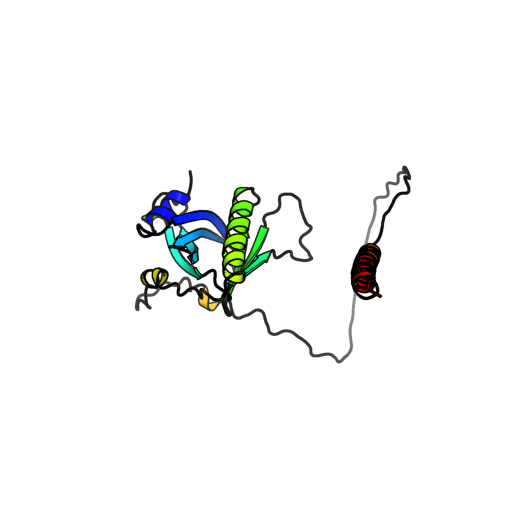PHE A CA 1
ATOM 902 C C . PHE A 1 116 ? 5.988 -0.771 6.248 1.00 96.75 116 PHE A C 1
ATOM 904 O O . PHE A 1 116 ? 4.929 -0.433 6.772 1.00 96.75 116 PHE A O 1
ATOM 911 N N . LEU A 1 117 ? 6.370 -2.051 6.169 1.00 96.81 117 LEU A N 1
ATOM 912 C CA . LEU A 1 117 ? 5.550 -3.147 6.691 1.00 96.81 117 LEU A CA 1
ATOM 913 C C . LEU A 1 117 ? 5.316 -3.024 8.202 1.00 96.81 117 LEU A C 1
ATOM 915 O O . LEU A 1 117 ? 4.187 -3.206 8.645 1.00 96.81 117 LEU A O 1
ATOM 919 N N . SER A 1 118 ? 6.335 -2.661 8.991 1.00 97.31 118 SER A N 1
ATOM 920 C CA . SER A 1 118 ? 6.171 -2.430 10.433 1.00 97.31 118 SER A CA 1
ATOM 921 C C . SER A 1 118 ? 5.147 -1.336 10.745 1.00 97.31 118 SER A C 1
ATOM 923 O O . SER A 1 118 ? 4.331 -1.528 11.640 1.00 97.31 118 SER A O 1
ATOM 925 N N . GLU A 1 119 ? 5.136 -0.224 10.004 1.00 97.81 119 GLU A N 1
ATOM 926 C CA . GLU A 1 119 ? 4.159 0.853 10.219 1.00 97.81 119 GLU A CA 1
ATOM 927 C C . GLU A 1 119 ? 2.747 0.504 9.722 1.00 97.81 119 GLU A C 1
ATOM 929 O O . GLU A 1 119 ? 1.776 0.877 10.380 1.00 97.81 119 GLU A O 1
ATOM 934 N N . VAL A 1 120 ? 2.604 -0.259 8.630 1.00 97.62 120 VAL A N 1
ATOM 935 C CA . VAL A 1 120 ? 1.298 -0.796 8.190 1.00 97.62 120 VAL A CA 1
ATOM 936 C C . VAL A 1 120 ? 0.737 -1.768 9.235 1.00 97.62 120 VAL A C 1
ATOM 938 O O . VAL A 1 120 ? -0.418 -1.642 9.639 1.00 97.62 120 VAL A O 1
ATOM 941 N N . ILE A 1 121 ? 1.565 -2.697 9.727 1.00 96.62 121 ILE A N 1
ATOM 942 C CA . ILE A 1 121 ? 1.190 -3.653 10.780 1.00 96.62 121 ILE A CA 1
ATOM 943 C C . ILE A 1 121 ? 0.861 -2.918 12.085 1.00 96.62 121 ILE A C 1
ATOM 945 O O . ILE A 1 121 ? -0.105 -3.285 12.751 1.00 96.62 121 ILE A O 1
ATOM 949 N N . ARG A 1 122 ? 1.605 -1.862 12.444 1.00 96.19 122 ARG A N 1
ATOM 950 C CA . ARG A 1 122 ? 1.299 -1.016 13.607 1.00 96.19 122 ARG A CA 1
ATOM 951 C C . ARG A 1 122 ? -0.069 -0.349 13.453 1.00 96.19 122 ARG A C 1
ATOM 953 O O . ARG A 1 122 ? -0.900 -0.510 14.338 1.00 96.19 122 ARG A O 1
ATOM 960 N N . ALA A 1 123 ? -0.317 0.336 12.336 1.00 95.31 123 ALA A N 1
ATOM 961 C CA . ALA A 1 123 ? -1.580 1.025 12.077 1.00 95.31 123 ALA A CA 1
ATOM 962 C C . ALA A 1 123 ? -2.787 0.071 12.127 1.00 95.31 123 ALA A C 1
ATOM 964 O O . ALA A 1 123 ? -3.773 0.363 12.800 1.00 95.31 123 ALA A O 1
ATOM 965 N N . TRP A 1 124 ? -2.680 -1.104 11.499 1.00 94.88 124 TRP A N 1
ATOM 966 C CA . TRP A 1 124 ? -3.714 -2.140 11.558 1.00 94.88 124 TRP A CA 1
ATOM 967 C C . TRP A 1 124 ? -3.904 -2.691 12.977 1.00 94.88 124 TRP A C 1
ATOM 969 O O . TRP A 1 124 ? -5.022 -2.761 13.483 1.00 94.88 124 TRP A O 1
ATOM 979 N N . SER A 1 125 ? 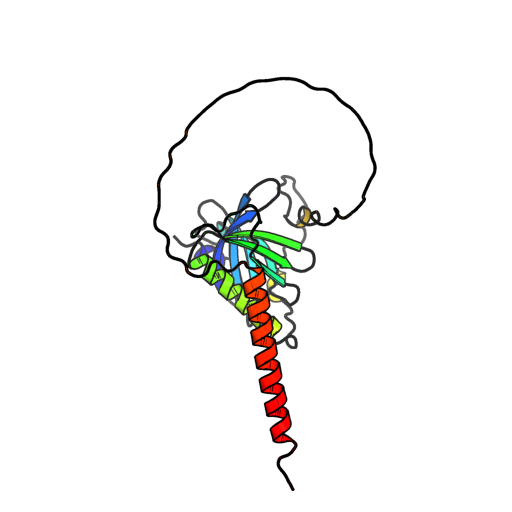-2.803 -2.993 13.671 1.00 94.06 125 SER A N 1
ATOM 980 C CA . SER A 1 125 ? -2.821 -3.446 15.064 1.00 94.06 125 SER A CA 1
ATOM 981 C C . SER A 1 125 ? -3.474 -2.425 16.001 1.00 94.06 125 SER A C 1
ATOM 983 O O . SER A 1 125 ? -4.142 -2.820 16.953 1.00 94.06 125 SER A O 1
ATOM 985 N N . ASP A 1 126 ? -3.302 -1.126 15.752 1.00 92.50 126 ASP A N 1
ATOM 986 C CA . ASP A 1 126 ? -3.934 -0.059 16.529 1.00 92.50 126 ASP A CA 1
ATOM 987 C C . ASP A 1 126 ? -5.460 -0.026 16.304 1.00 92.50 126 ASP A C 1
ATOM 989 O O . ASP A 1 126 ? -6.204 0.007 17.283 1.00 92.50 126 ASP A O 1
ATOM 993 N N . VAL A 1 127 ? -5.939 -0.191 15.063 1.00 91.75 127 VAL A N 1
ATOM 994 C CA . VAL A 1 127 ? -7.379 -0.348 14.754 1.00 91.75 127 VAL A CA 1
ATOM 995 C C . VAL A 1 127 ? -7.974 -1.590 15.434 1.00 91.75 127 VAL A C 1
ATOM 997 O O . VAL A 1 127 ? -9.039 -1.510 16.048 1.00 91.75 127 VAL A O 1
ATOM 1000 N N . CYS A 1 128 ? -7.268 -2.726 15.425 1.00 89.88 128 CYS A N 1
ATOM 1001 C CA . CYS A 1 128 ? -7.713 -3.944 16.113 1.00 89.88 128 CYS A CA 1
ATOM 1002 C C . CYS A 1 128 ? -7.794 -3.806 17.649 1.00 89.88 128 CYS A C 1
ATOM 1004 O O . CYS A 1 128 ? -8.537 -4.557 18.280 1.00 89.88 128 CYS A O 1
ATOM 1006 N N . LYS A 1 129 ? -7.045 -2.879 18.270 1.00 89.81 129 LYS A N 1
ATOM 1007 C CA . LYS A 1 129 ? -7.067 -2.643 19.732 1.00 89.81 129 LYS A CA 1
ATOM 1008 C C . LYS A 1 129 ? -8.251 -1.791 20.183 1.00 89.81 129 LYS A C 1
ATOM 1010 O O . LYS A 1 129 ? -8.686 -1.943 21.322 1.00 89.81 129 LYS A O 1
ATOM 1015 N N . SER A 1 130 ? -8.771 -0.912 19.324 1.00 81.94 130 SER A N 1
ATOM 1016 C CA . SER A 1 130 ? -9.889 -0.016 19.651 1.00 81.94 130 SER A CA 1
ATOM 1017 C C . SER A 1 130 ? -11.063 -0.080 18.655 1.00 81.94 130 SER A C 1
ATOM 1019 O O . SER A 1 130 ? -11.414 0.955 18.086 1.00 81.94 130 SER A O 1
ATOM 1021 N N . PRO A 1 131 ? -11.755 -1.232 18.489 1.00 73.00 131 PRO A N 1
ATOM 1022 C CA . PRO A 1 131 ? -12.893 -1.356 17.561 1.00 73.00 131 PRO A CA 1
ATOM 1023 C C . PRO A 1 131 ? -14.102 -0.455 17.878 1.00 73.00 131 PRO A C 1
ATOM 1025 O O . PRO A 1 131 ? -15.048 -0.402 17.100 1.00 73.00 131 PRO A O 1
ATOM 1028 N N . SER A 1 132 ? -14.104 0.232 19.026 1.00 67.94 132 SER A N 1
ATOM 1029 C CA . SER A 1 132 ? -15.117 1.225 19.402 1.00 67.94 132 SER A CA 1
ATOM 1030 C C . SER A 1 132 ? -14.999 2.547 18.637 1.00 67.94 132 SER A C 1
ATOM 1032 O O . SER A 1 132 ? -15.990 3.261 18.518 1.00 67.94 132 SER A O 1
ATOM 1034 N N . GLU A 1 133 ? -13.810 2.885 18.132 1.00 71.75 133 GLU A N 1
ATOM 1035 C CA . GLU A 1 133 ? -13.603 3.998 17.199 1.00 71.75 133 GLU A CA 1
ATOM 1036 C C . GLU A 1 133 ? -13.567 3.423 15.776 1.00 71.75 133 GLU A C 1
ATOM 1038 O O . GLU A 1 133 ? -12.498 3.278 15.189 1.00 71.75 133 GLU A O 1
ATOM 1043 N N . VAL A 1 134 ? -14.733 3.029 15.245 1.00 73.94 134 VAL A N 1
ATOM 1044 C CA . VAL A 1 134 ? -14.854 2.528 13.863 1.00 73.94 134 VAL A CA 1
ATOM 1045 C C . VAL A 1 134 ? -14.427 3.642 12.894 1.00 73.94 134 VAL A C 1
ATOM 1047 O O . VAL A 1 134 ? -15.095 4.680 12.870 1.00 73.94 134 VAL A O 1
ATOM 1050 N N . PRO A 1 135 ? -13.350 3.462 12.102 1.00 80.50 135 PRO A N 1
ATOM 1051 C CA . PRO A 1 135 ? -12.902 4.477 11.151 1.00 80.50 135 PRO A CA 1
ATOM 1052 C C . PRO A 1 135 ? -13.960 4.735 10.071 1.00 80.50 135 PRO A C 1
ATOM 1054 O O . PRO A 1 135 ? -14.567 3.788 9.564 1.00 80.50 135 PRO A O 1
ATOM 1057 N N . ASN A 1 136 ? -14.180 6.001 9.711 1.00 85.69 136 ASN A N 1
ATOM 1058 C CA . ASN A 1 136 ? -15.166 6.405 8.706 1.00 85.69 136 ASN A CA 1
ATOM 1059 C C . ASN A 1 136 ? -14.541 6.759 7.345 1.00 85.69 136 ASN A C 1
ATOM 1061 O O . ASN A 1 136 ? -15.249 6.740 6.339 1.00 85.69 136 ASN A O 1
ATOM 1065 N N . PHE A 1 137 ? -13.235 7.055 7.304 1.00 92.00 137 PHE A N 1
ATOM 1066 C CA . PHE A 1 137 ? -12.482 7.414 6.098 1.00 92.00 137 PHE A CA 1
ATOM 1067 C C . PHE A 1 137 ? -13.100 8.547 5.260 1.00 92.00 137 PHE A C 1
ATOM 1069 O O . PHE A 1 137 ? -12.839 8.651 4.063 1.00 92.00 137 PHE A O 1
ATOM 1076 N N . GLU A 1 138 ? -13.876 9.457 5.858 1.00 92.06 138 GLU A N 1
ATOM 1077 C CA . GLU A 1 138 ? -14.572 10.516 5.107 1.00 92.06 138 GLU A CA 1
ATOM 1078 C C . GLU A 1 138 ? -13.616 11.406 4.292 1.00 92.06 138 GLU A C 1
ATOM 1080 O O . GLU A 1 138 ? -13.979 11.899 3.221 1.00 92.06 138 GLU A O 1
ATOM 1085 N N . TRP A 1 139 ? -12.368 11.549 4.750 1.00 93.19 139 TRP A N 1
ATOM 1086 C CA . TRP A 1 139 ? -11.318 12.310 4.074 1.00 93.19 139 TRP A CA 1
ATOM 1087 C C . TRP A 1 139 ? -10.856 11.705 2.741 1.00 93.19 139 TRP A C 1
ATOM 1089 O O . TRP A 1 139 ? -10.443 12.474 1.874 1.00 93.19 139 TRP A O 1
ATOM 1099 N N . ILE A 1 140 ? -10.947 10.383 2.514 1.00 94.19 140 ILE A N 1
ATOM 1100 C CA . ILE A 1 140 ? -10.506 9.793 1.232 1.00 94.19 140 ILE A CA 1
ATOM 1101 C C . ILE A 1 140 ? -11.530 9.980 0.106 1.00 94.19 140 ILE A C 1
ATOM 1103 O O . ILE A 1 140 ? -11.178 9.883 -1.069 1.00 94.19 140 ILE A O 1
ATOM 1107 N N . ASN A 1 141 ? -12.785 10.311 0.427 1.00 91.69 141 ASN A N 1
ATOM 1108 C CA . ASN A 1 141 ? -13.863 10.442 -0.560 1.00 91.69 141 ASN A CA 1
ATOM 1109 C C . ASN A 1 141 ? -13.586 11.525 -1.621 1.00 91.69 141 ASN A C 1
ATOM 1111 O O . ASN A 1 141 ? -14.028 11.400 -2.760 1.00 91.69 141 ASN A O 1
ATOM 1115 N N . LYS A 1 142 ? -12.791 12.554 -1.299 1.00 90.94 142 LYS A N 1
ATOM 1116 C CA . LYS A 1 142 ? -12.359 13.588 -2.263 1.00 90.94 142 LYS A CA 1
ATOM 1117 C C . LYS A 1 142 ? -11.398 13.070 -3.345 1.00 90.94 142 LYS A C 1
ATOM 1119 O O . LYS A 1 142 ? -11.314 13.656 -4.424 1.00 90.94 142 LYS A O 1
ATOM 1124 N N . TYR A 1 143 ? -10.714 11.953 -3.088 1.00 90.06 143 TYR A N 1
ATOM 1125 C CA . TYR A 1 143 ? -9.851 11.277 -4.058 1.00 90.06 143 TYR A CA 1
ATOM 1126 C C . TYR A 1 143 ? -10.624 10.325 -4.981 1.00 90.06 143 TYR A C 1
ATOM 1128 O O . TYR A 1 143 ? -10.159 10.052 -6.092 1.00 90.06 143 TYR A O 1
ATOM 1136 N N . GLN A 1 144 ? -11.823 9.883 -4.579 1.00 81.62 144 GLN A N 1
ATOM 1137 C CA . GLN A 1 144 ? -12.712 9.041 -5.384 1.00 81.62 144 GLN A CA 1
ATOM 1138 C C . GLN A 1 144 ? -13.298 9.832 -6.566 1.00 81.62 144 GLN A C 1
ATOM 1140 O O . GLN A 1 144 ? -14.415 10.352 -6.545 1.00 81.62 144 GLN A O 1
ATOM 1145 N N . LYS A 1 145 ? -12.527 9.919 -7.653 1.00 63.06 145 LYS A N 1
ATOM 1146 C CA . LYS A 1 145 ? -12.977 10.488 -8.927 1.00 63.06 145 LYS A CA 1
ATOM 1147 C C . LYS A 1 145 ? -14.048 9.572 -9.527 1.00 63.06 145 LYS A C 1
ATOM 1149 O O . LYS A 1 145 ? -13.721 8.576 -10.164 1.00 63.06 145 LYS A O 1
ATOM 1154 N N . GLY A 1 146 ? -15.318 9.942 -9.342 1.00 46.50 146 GLY A N 1
ATOM 1155 C CA . GLY A 1 146 ? -16.470 9.229 -9.906 1.00 46.50 146 GLY A CA 1
ATOM 1156 C C . GLY A 1 146 ? -16.351 8.970 -11.420 1.00 46.50 146 GLY A C 1
ATOM 1157 O O . GLY A 1 146 ? -15.610 9.677 -12.112 1.00 46.50 146 GLY A O 1
ATOM 1158 N N . PRO A 1 147 ? -17.068 7.961 -11.952 1.00 41.59 147 PRO A N 1
ATOM 1159 C CA . PRO A 1 147 ? -16.786 7.347 -13.250 1.00 41.59 147 PRO A CA 1
ATOM 1160 C C . PRO A 1 147 ? -16.854 8.348 -14.411 1.00 41.59 147 PRO A C 1
ATOM 1162 O O . PRO A 1 147 ? -17.926 8.716 -14.896 1.00 41.59 147 PRO A O 1
ATOM 1165 N N . LYS A 1 148 ? -15.679 8.776 -14.887 1.00 42.19 148 LYS A N 1
ATOM 1166 C CA . LYS A 1 148 ? -15.543 9.703 -16.015 1.00 42.19 148 LYS A CA 1
ATOM 1167 C C . LYS A 1 148 ? -15.822 8.978 -17.330 1.00 42.19 148 LYS A C 1
ATOM 1169 O O . LYS A 1 148 ? -14.981 8.243 -17.839 1.00 42.19 148 LYS A O 1
ATOM 1174 N N . GLY A 1 149 ? -17.013 9.197 -17.880 1.00 34.53 149 GLY A N 1
ATOM 1175 C CA . GLY A 1 149 ? -17.374 8.710 -19.209 1.00 34.53 149 GLY A CA 1
ATOM 1176 C C . GLY A 1 149 ? -16.535 9.358 -20.319 1.00 34.53 149 GLY A C 1
ATOM 1177 O O . GLY A 1 149 ? -16.304 10.561 -20.279 1.00 34.53 149 GLY A O 1
ATOM 1178 N N . VAL A 1 150 ? -16.172 8.537 -21.317 1.00 35.50 150 VAL A N 1
ATOM 1179 C CA . VAL A 1 150 ? -15.399 8.815 -22.554 1.00 35.50 150 VAL A CA 1
ATOM 1180 C C . VAL A 1 150 ? -13.988 9.429 -22.383 1.00 35.50 150 VAL A C 1
ATOM 1182 O O . VAL A 1 150 ? -13.772 10.339 -21.599 1.00 35.50 150 VAL A O 1
ATOM 1185 N N . ALA A 1 151 ? -12.956 8.991 -23.117 1.00 30.05 151 ALA A N 1
ATOM 1186 C CA . ALA A 1 151 ? -12.927 8.151 -24.325 1.00 30.05 151 ALA A CA 1
ATOM 1187 C C . ALA A 1 151 ? -11.911 6.984 -24.247 1.00 30.05 151 ALA A C 1
ATOM 1189 O O . ALA A 1 151 ? -11.145 6.856 -23.299 1.00 30.05 151 ALA A O 1
ATOM 1190 N N . LYS A 1 152 ? -11.930 6.103 -25.258 1.00 43.12 152 LYS A N 1
ATOM 1191 C CA . LYS A 1 152 ? -11.198 4.825 -25.271 1.00 43.12 152 LYS A CA 1
ATOM 1192 C C . LYS A 1 152 ? -9.697 4.969 -25.569 1.00 43.12 152 LYS A C 1
ATOM 1194 O O . LYS A 1 152 ? -9.325 5.212 -26.715 1.00 43.12 152 LYS A O 1
ATOM 1199 N N . GLN A 1 153 ? -8.862 4.604 -24.603 1.00 32.69 153 GLN A N 1
ATOM 1200 C CA . GLN A 1 153 ? -7.737 3.681 -24.803 1.00 32.69 153 GLN A CA 1
ATOM 1201 C C . GLN A 1 153 ? -7.478 2.982 -23.464 1.00 32.69 153 GLN A C 1
ATOM 1203 O O . GLN A 1 153 ? -7.428 3.646 -22.434 1.00 32.69 153 GLN A O 1
ATOM 1208 N N . ALA A 1 154 ? -7.440 1.649 -23.461 1.00 32.84 154 ALA A N 1
ATOM 1209 C CA . ALA A 1 154 ? -7.557 0.867 -22.235 1.00 32.84 154 ALA A CA 1
ATOM 1210 C C . ALA A 1 154 ? -6.209 0.294 -21.786 1.00 32.84 154 ALA A C 1
ATOM 1212 O O . ALA A 1 154 ? -5.660 -0.582 -22.449 1.00 32.84 154 ALA A O 1
ATOM 1213 N N . LEU A 1 155 ? -5.756 0.723 -20.610 1.00 36.16 155 LEU A N 1
ATOM 1214 C CA . LEU A 1 155 ? -5.435 -0.247 -19.566 1.00 36.16 155 LEU A CA 1
ATOM 1215 C C . LEU A 1 155 ? -6.702 -0.391 -18.709 1.00 36.16 155 LEU A C 1
ATOM 1217 O O . LEU A 1 155 ? -7.462 0.573 -18.565 1.00 36.16 155 LEU A O 1
ATOM 1221 N N . ALA A 1 156 ? -6.977 -1.591 -18.204 1.00 32.25 156 ALA A N 1
ATOM 1222 C CA . ALA A 1 156 ? -8.121 -1.816 -17.326 1.00 32.25 156 ALA A CA 1
ATOM 1223 C C . ALA A 1 156 ? -7.797 -1.343 -15.895 1.00 32.25 156 ALA A C 1
ATOM 1225 O O . ALA A 1 156 ? -6.660 -1.516 -15.456 1.00 32.25 156 ALA A O 1
ATOM 1226 N N . PRO A 1 157 ? -8.767 -0.797 -15.139 1.00 37.28 157 PRO A N 1
ATOM 1227 C CA . PRO A 1 157 ? -8.629 -0.675 -13.693 1.00 37.28 157 PRO A CA 1
ATOM 1228 C C . PRO A 1 157 ? -8.418 -2.058 -13.059 1.00 37.28 157 PRO A C 1
ATOM 1230 O O . PRO A 1 157 ? -9.086 -3.027 -13.442 1.00 37.28 157 PRO A O 1
ATOM 1233 N N . LEU A 1 158 ? -7.521 -2.133 -12.069 1.00 47.41 158 LEU A N 1
ATOM 1234 C CA . LEU A 1 158 ? -7.135 -3.382 -11.394 1.00 47.41 158 LEU A CA 1
ATOM 1235 C C . LEU A 1 158 ? -8.319 -4.109 -10.724 1.00 47.41 158 LEU A C 1
ATOM 1237 O O . LEU A 1 158 ? -8.278 -5.325 -10.568 1.00 47.41 158 LEU A O 1
ATOM 1241 N N . THR A 1 159 ? -9.420 -3.403 -10.450 1.00 40.62 159 THR A N 1
ATOM 1242 C CA . THR A 1 159 ? -10.682 -3.937 -9.900 1.00 40.62 159 THR A CA 1
ATOM 1243 C C . THR A 1 159 ? -11.341 -5.046 -10.736 1.00 40.62 159 THR A C 1
ATOM 1245 O O . THR A 1 159 ? -12.296 -5.673 -10.284 1.00 40.62 159 THR A O 1
ATOM 1248 N N . THR A 1 160 ? -10.877 -5.309 -11.965 1.00 38.44 160 THR A N 1
ATOM 1249 C CA . THR A 1 160 ? -11.490 -6.301 -12.873 1.00 38.44 160 THR A CA 1
ATOM 1250 C C . THR A 1 160 ? -10.749 -7.638 -12.994 1.00 38.44 160 THR A C 1
ATOM 1252 O O . THR A 1 160 ? -11.314 -8.581 -13.552 1.00 38.44 160 THR A O 1
ATOM 1255 N N . THR A 1 161 ? -9.531 -7.771 -12.457 1.00 38.53 161 THR A N 1
ATOM 1256 C CA . THR A 1 161 ? -8.724 -9.010 -12.540 1.00 38.53 161 THR A CA 1
ATOM 1257 C C . THR A 1 161 ? -8.671 -9.834 -11.248 1.00 38.53 161 THR A C 1
ATOM 1259 O O . THR A 1 161 ? -8.308 -11.007 -11.301 1.00 38.53 161 THR A O 1
ATOM 1262 N N . LEU A 1 162 ? -9.074 -9.286 -10.097 1.00 48.81 162 LEU A N 1
ATOM 1263 C CA . LEU A 1 162 ? -8.801 -9.893 -8.781 1.00 48.81 162 LEU A CA 1
ATOM 1264 C C . LEU A 1 162 ? -9.697 -11.089 -8.391 1.00 48.81 162 LEU A C 1
ATOM 1266 O O . LEU A 1 162 ? -9.331 -11.887 -7.531 1.00 48.81 162 LEU A O 1
ATOM 1270 N N . THR A 1 163 ? -10.856 -11.280 -9.024 1.00 33.34 163 THR A N 1
ATOM 1271 C CA . THR A 1 163 ? -11.908 -12.202 -8.535 1.00 33.34 163 THR A CA 1
ATOM 1272 C C . THR A 1 163 ? -11.693 -13.698 -8.856 1.00 33.34 163 THR A C 1
ATOM 1274 O O . THR A 1 163 ? -12.650 -14.474 -8.803 1.00 33.34 163 THR A O 1
ATOM 1277 N N . LYS A 1 164 ? -10.490 -14.146 -9.259 1.00 36.22 164 LYS A N 1
ATOM 1278 C CA . LYS A 1 164 ? -10.336 -15.422 -10.003 1.00 36.22 164 LYS A CA 1
ATOM 1279 C C . LYS A 1 164 ? -9.455 -16.536 -9.417 1.00 36.22 164 LYS A C 1
ATOM 1281 O O . LYS A 1 164 ? -9.175 -17.501 -10.125 1.00 36.22 164 LYS A O 1
ATOM 1286 N N . LEU A 1 165 ? -9.130 -16.503 -8.121 1.00 32.19 165 LEU A N 1
ATOM 1287 C CA . LEU A 1 165 ? -8.358 -17.568 -7.450 1.00 32.19 165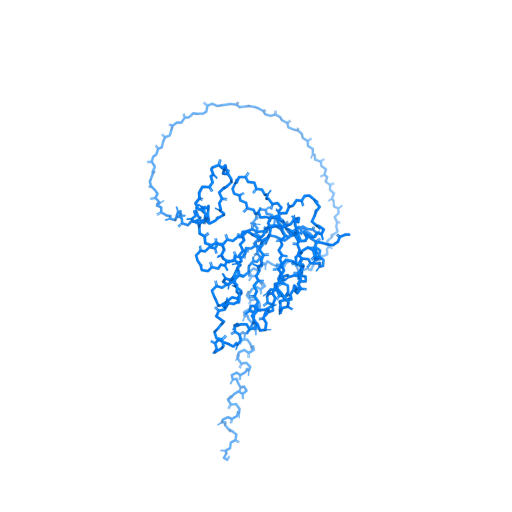 LEU A CA 1
ATOM 1288 C C . LEU A 1 165 ? -9.141 -18.328 -6.353 1.00 32.19 165 LEU A C 1
ATOM 1290 O O . LEU A 1 165 ? -8.665 -18.439 -5.226 1.00 32.19 165 LEU A O 1
ATOM 1294 N N . ASN A 1 166 ? -10.344 -18.863 -6.634 1.00 33.22 166 ASN A N 1
ATOM 1295 C CA . ASN A 1 166 ? -11.045 -19.675 -5.614 1.00 33.22 166 ASN A CA 1
ATOM 1296 C C . ASN A 1 166 ? -12.046 -20.761 -6.087 1.00 33.22 166 ASN A C 1
ATOM 1298 O O . ASN A 1 166 ? -13.023 -21.043 -5.397 1.00 33.22 166 ASN A O 1
ATOM 1302 N N . GLN A 1 167 ? -11.822 -21.422 -7.234 1.00 38.62 167 GLN A N 1
ATOM 1303 C CA . GLN A 1 167 ? -12.628 -22.596 -7.638 1.00 38.62 167 GLN A CA 1
ATOM 1304 C C . GLN A 1 167 ? -11.803 -23.771 -8.194 1.00 38.62 167 GLN A C 1
ATOM 1306 O O . GLN A 1 167 ? -11.924 -24.125 -9.359 1.00 38.62 167 GLN A O 1
ATOM 1311 N N . HIS A 1 168 ? -11.015 -24.440 -7.344 1.00 31.16 168 HIS A N 1
ATOM 1312 C CA . HIS A 1 168 ? -10.567 -25.817 -7.617 1.00 31.16 168 HIS A CA 1
ATOM 1313 C C . HIS A 1 168 ? -10.383 -26.639 -6.325 1.00 31.16 168 HIS A C 1
ATOM 1315 O O . HIS A 1 168 ? -9.277 -26.828 -5.822 1.00 31.16 168 HIS A O 1
ATOM 1321 N N . ARG A 1 169 ? -11.481 -27.205 -5.799 1.00 31.03 169 ARG A N 1
ATOM 1322 C CA . ARG A 1 169 ? -11.423 -28.318 -4.834 1.00 31.03 169 ARG A CA 1
ATOM 1323 C C . ARG A 1 169 ? -12.415 -29.435 -5.174 1.00 31.03 169 ARG A C 1
ATOM 1325 O O . ARG A 1 169 ? -13.619 -29.250 -5.096 1.00 31.03 169 ARG A O 1
ATOM 1332 N N . LYS A 1 170 ? -11.837 -30.617 -5.421 1.00 28.92 170 LYS A N 1
ATOM 1333 C CA . LYS A 1 170 ? -12.424 -31.971 -5.386 1.00 28.92 170 LYS A CA 1
ATOM 1334 C C . LYS A 1 170 ? -13.563 -32.321 -6.363 1.00 28.92 170 LYS A C 1
ATOM 1336 O O . LYS A 1 170 ? -14.738 -32.162 -6.062 1.00 28.92 170 LYS A O 1
ATOM 1341 N N . ALA A 1 171 ? -13.182 -33.081 -7.388 1.00 26.33 171 ALA A N 1
ATOM 1342 C CA . ALA A 1 171 ? -13.850 -34.340 -7.724 1.00 26.33 171 ALA A CA 1
ATOM 1343 C C . ALA A 1 171 ? -12.774 -35.443 -7.830 1.00 26.33 171 ALA A C 1
ATOM 1345 O O . ALA A 1 171 ? -11.668 -35.171 -8.293 1.00 26.33 171 ALA A O 1
ATOM 1346 N N . GLU A 1 172 ? -13.060 -36.661 -7.365 1.00 26.14 172 GLU A N 1
ATOM 1347 C CA . GLU A 1 172 ? -12.146 -37.816 -7.433 1.00 26.14 172 GLU A CA 1
ATOM 1348 C C . GLU A 1 172 ? -12.686 -38.896 -8.380 1.00 26.14 172 GLU A C 1
ATOM 1350 O O . GLU A 1 172 ? -13.871 -39.214 -8.310 1.00 26.14 172 GLU A O 1
ATOM 1355 N N . LYS A 1 173 ? -11.768 -39.564 -9.104 1.00 30.06 173 LYS A N 1
ATOM 1356 C CA . LYS A 1 173 ? -11.960 -40.830 -9.855 1.00 30.06 173 LYS A CA 1
ATOM 1357 C C . LYS A 1 173 ? -12.877 -40.705 -11.101 1.00 30.06 173 LYS A C 1
ATOM 1359 O O . LYS A 1 173 ? -13.665 -39.780 -11.213 1.00 30.06 173 LYS A O 1
ATOM 1364 N N . SER A 1 174 ? -12.776 -41.579 -12.109 1.00 28.56 174 SER A N 1
ATOM 1365 C CA . SER A 1 174 ? -12.117 -42.899 -12.177 1.00 28.56 174 SER A CA 1
ATOM 1366 C C . SER A 1 174 ? -11.292 -43.136 -13.472 1.00 28.56 174 SER A C 1
ATOM 1368 O O . SER A 1 174 ? -10.941 -42.200 -14.182 1.00 28.56 174 SER A O 1
ATOM 1370 N N . SER A 1 175 ? -10.889 -44.393 -13.695 1.00 28.25 175 SER A N 1
ATOM 1371 C CA . SER A 1 175 ? -9.968 -44.934 -14.718 1.00 28.25 175 SER A CA 1
ATOM 1372 C C . SER A 1 175 ? -10.586 -45.016 -16.149 1.00 28.25 175 SER A C 1
ATOM 1374 O O . SER A 1 175 ? -11.766 -44.734 -16.305 1.00 28.25 175 SER A O 1
ATOM 1376 N N . ASP A 1 176 ? -9.911 -45.422 -17.245 1.00 30.53 176 ASP A N 1
ATOM 1377 C CA . ASP A 1 176 ? -8.774 -46.359 -17.365 1.00 30.53 176 ASP A CA 1
ATOM 1378 C C . ASP A 1 176 ? -8.053 -46.396 -18.755 1.00 30.53 176 ASP A C 1
ATOM 1380 O O . ASP A 1 176 ? -8.638 -46.032 -19.769 1.00 30.53 176 ASP A O 1
ATOM 1384 N N . LYS A 1 177 ? -6.846 -47.002 -18.787 1.00 34.66 177 LYS A N 1
ATOM 1385 C CA . LYS A 1 177 ? -6.141 -47.723 -19.896 1.00 34.66 177 LYS A CA 1
ATOM 1386 C C . LYS A 1 177 ? -5.627 -47.046 -21.209 1.00 34.66 177 LYS A C 1
ATOM 1388 O O . LYS A 1 177 ? -6.385 -46.820 -22.142 1.00 34.66 177 LYS A O 1
ATOM 1393 N N . LYS A 1 178 ? -4.283 -47.159 -21.371 1.00 26.97 178 LYS A N 1
ATOM 1394 C CA . LYS A 1 178 ? -3.514 -47.750 -22.524 1.00 26.97 178 LYS A CA 1
ATOM 1395 C C . LYS A 1 178 ? -3.291 -46.900 -23.811 1.00 26.97 178 LYS A C 1
ATOM 1397 O O . LYS A 1 178 ? -4.247 -46.397 -24.372 1.00 26.97 178 LYS A O 1
ATOM 1402 N N . GLY A 1 179 ? -2.083 -46.808 -24.408 1.00 25.16 179 GLY A N 1
ATOM 1403 C CA . GLY A 1 179 ? -0.733 -47.314 -24.045 1.00 25.16 179 GLY A CA 1
ATOM 1404 C C . GLY A 1 179 ? 0.329 -47.198 -25.185 1.00 25.16 179 GLY A C 1
ATOM 1405 O O . GLY A 1 179 ? -0.019 -46.777 -26.282 1.00 25.16 179 GLY A O 1
ATOM 1406 N N . SER A 1 180 ? 1.577 -47.659 -24.940 1.00 27.89 180 SER A N 1
ATOM 1407 C CA . SER A 1 180 ? 2.816 -47.564 -25.787 1.00 27.89 180 SER A CA 1
ATOM 1408 C C . SER A 1 180 ? 3.506 -46.176 -25.772 1.00 27.89 180 SER A C 1
ATOM 1410 O O . SER A 1 180 ? 2.800 -45.182 -25.855 1.00 27.89 180 SER A O 1
ATOM 1412 N N . ALA A 1 181 ? 4.823 -45.957 -25.572 1.00 30.66 181 ALA A N 1
ATOM 1413 C CA . ALA A 1 181 ? 6.096 -46.710 -25.745 1.00 30.66 181 ALA A CA 1
ATOM 1414 C C . ALA A 1 181 ? 6.625 -46.758 -27.202 1.00 30.66 181 ALA A C 1
ATOM 1416 O O . ALA A 1 181 ? 5.819 -46.951 -28.108 1.00 30.66 181 ALA A O 1
ATOM 1417 N N . GLU A 1 182 ? 7.929 -46.613 -27.514 1.00 32.53 182 GLU A N 1
ATOM 1418 C CA . GLU A 1 182 ? 9.181 -46.487 -26.704 1.00 32.53 182 GLU A CA 1
ATOM 1419 C C . GLU A 1 182 ? 9.935 -45.127 -26.990 1.00 32.53 182 GLU A C 1
ATOM 1421 O O . GLU A 1 182 ? 9.223 -44.161 -27.234 1.00 32.53 182 GLU A O 1
ATOM 1426 N N . LYS A 1 183 ? 11.277 -44.865 -26.979 1.00 31.91 183 LYS A N 1
ATOM 1427 C CA . LYS A 1 183 ? 12.549 -45.624 -26.745 1.00 31.91 183 LYS A CA 1
ATOM 1428 C C . LYS A 1 183 ? 13.793 -44.707 -26.501 1.00 31.91 183 LYS A C 1
ATOM 1430 O O . LYS A 1 183 ? 13.945 -43.757 -27.250 1.00 31.91 183 LYS A O 1
ATOM 1435 N N . GLU A 1 184 ? 14.706 -45.095 -25.580 1.00 28.95 184 GLU A N 1
ATOM 1436 C CA . GLU A 1 184 ? 16.204 -44.900 -25.551 1.00 28.95 184 GLU A CA 1
ATOM 1437 C C . GLU A 1 184 ? 16.873 -43.486 -25.730 1.00 28.95 184 GLU A C 1
ATOM 1439 O O . GLU A 1 184 ? 16.267 -42.575 -26.266 1.00 28.95 184 GLU A O 1
ATOM 1444 N N . LYS A 1 185 ? 18.132 -43.177 -25.317 1.00 30.09 185 LYS A N 1
ATOM 1445 C CA . LYS A 1 185 ? 19.255 -43.929 -24.677 1.00 30.09 185 LYS A CA 1
ATOM 1446 C C . LYS A 1 185 ? 20.241 -43.010 -23.888 1.00 30.09 185 LYS A C 1
ATOM 1448 O O . LY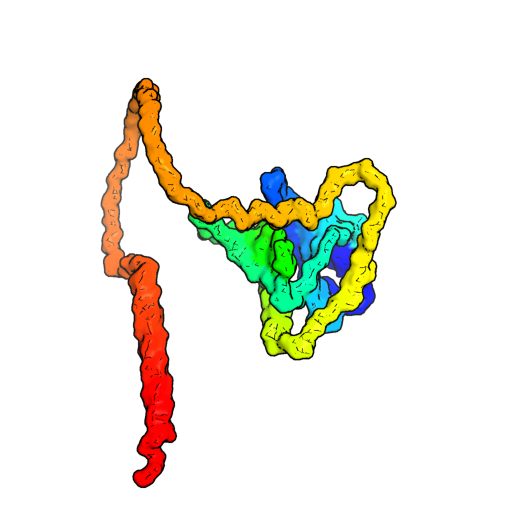S A 1 185 ? 20.424 -41.869 -24.275 1.00 30.09 185 LYS A O 1
ATOM 1453 N N . ALA A 1 186 ? 20.873 -43.588 -22.848 1.00 27.31 186 ALA A N 1
ATOM 1454 C CA . ALA A 1 186 ? 22.195 -43.401 -22.169 1.00 27.31 186 ALA A CA 1
ATOM 1455 C C . ALA A 1 186 ? 23.184 -42.227 -22.529 1.00 27.31 186 ALA A C 1
ATOM 1457 O O . ALA A 1 186 ? 23.097 -41.652 -23.601 1.00 27.31 186 ALA A O 1
ATOM 1458 N N . SER A 1 187 ? 24.236 -41.867 -21.754 1.00 29.33 187 SER A N 1
ATOM 1459 C CA . SER A 1 187 ? 24.941 -42.545 -20.632 1.00 29.33 187 SER A CA 1
ATOM 1460 C C . SER A 1 187 ? 25.951 -41.638 -19.869 1.00 29.33 187 SER A C 1
ATOM 1462 O O . SER A 1 187 ? 26.548 -40.789 -20.516 1.00 29.33 187 SER A O 1
ATOM 1464 N N . ASN A 1 188 ? 26.260 -41.959 -18.591 1.00 29.94 188 ASN A N 1
ATOM 1465 C CA . ASN A 1 188 ? 27.524 -41.711 -17.826 1.00 29.94 188 ASN A CA 1
ATOM 1466 C C . ASN A 1 188 ? 28.133 -40.277 -17.702 1.00 29.94 188 ASN A C 1
ATOM 1468 O O . ASN A 1 188 ? 27.900 -39.408 -18.523 1.00 29.94 188 ASN A O 1
ATOM 1472 N N . SER A 1 189 ? 28.998 -39.940 -16.726 1.00 29.86 189 SER A N 1
ATOM 1473 C CA . SER A 1 189 ? 29.378 -40.533 -15.416 1.00 29.86 189 SER A CA 1
ATOM 1474 C C . SER A 1 189 ? 30.245 -39.536 -14.618 1.00 29.86 189 SER A C 1
ATOM 1476 O O . SER A 1 189 ? 31.044 -38.832 -15.229 1.00 29.86 189 SER A O 1
ATOM 1478 N N . GLY A 1 190 ? 30.210 -39.546 -13.277 1.00 27.28 190 GLY A N 1
ATOM 1479 C CA . GLY A 1 190 ? 31.144 -38.746 -12.465 1.00 27.28 190 GLY A CA 1
ATOM 1480 C C . GLY A 1 190 ? 31.101 -39.052 -10.965 1.00 27.28 190 GLY A C 1
ATOM 1481 O O . GLY A 1 190 ? 30.281 -38.497 -10.243 1.00 27.28 190 GLY A O 1
ATOM 1482 N N . VAL A 1 191 ? 31.992 -39.926 -10.482 1.00 28.36 191 VAL A N 1
ATOM 1483 C CA . VAL A 1 191 ? 32.119 -40.261 -9.050 1.00 28.36 191 VAL A CA 1
ATOM 1484 C C . VAL A 1 191 ? 33.322 -39.542 -8.451 1.00 28.36 191 VAL A C 1
ATOM 1486 O O . VAL A 1 191 ? 34.450 -39.832 -8.834 1.00 28.36 191 VAL A O 1
ATOM 1489 N N . HIS A 1 192 ? 33.101 -38.709 -7.434 1.00 33.31 192 HIS A N 1
ATOM 1490 C CA . HIS A 1 192 ? 34.131 -38.362 -6.452 1.00 33.31 192 HIS A CA 1
ATOM 1491 C C 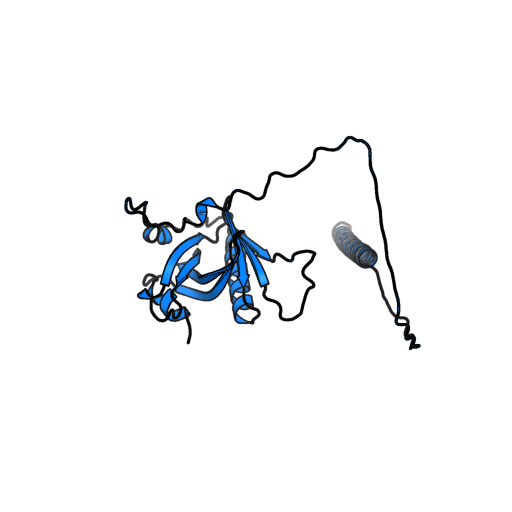. HIS A 1 192 ? 33.585 -38.505 -5.028 1.00 33.31 192 HIS A C 1
ATOM 1493 O O . HIS A 1 192 ? 32.390 -38.376 -4.775 1.00 33.31 192 HIS A O 1
ATOM 1499 N N . LYS A 1 193 ? 34.474 -38.878 -4.107 1.00 30.80 193 LYS A N 1
ATOM 1500 C CA . LYS A 1 193 ? 34.142 -39.479 -2.811 1.00 30.80 193 LYS A CA 1
ATOM 1501 C C . LYS A 1 193 ? 35.146 -38.989 -1.780 1.00 30.80 193 LYS A C 1
ATOM 1503 O O . LYS A 1 193 ? 36.332 -39.243 -1.956 1.00 30.80 193 LYS A O 1
ATOM 1508 N N . ASN A 1 194 ? 34.687 -38.351 -0.704 1.00 29.50 194 ASN A N 1
ATOM 1509 C CA . ASN A 1 194 ? 35.565 -37.977 0.402 1.00 29.50 194 ASN A CA 1
ATOM 1510 C C . ASN A 1 194 ? 34.896 -38.190 1.765 1.00 29.50 194 ASN A C 1
ATOM 1512 O O . ASN A 1 194 ? 33.765 -37.769 1.993 1.00 29.50 194 ASN A O 1
ATOM 1516 N N . ARG A 1 195 ? 35.632 -38.831 2.679 1.00 28.67 195 ARG A N 1
ATOM 1517 C CA . ARG A 1 195 ? 35.445 -38.663 4.129 1.00 28.67 195 ARG A CA 1
ATOM 1518 C C . ARG A 1 195 ? 36.106 -37.325 4.512 1.00 28.67 195 ARG A C 1
ATOM 1520 O O . ARG A 1 195 ? 37.064 -36.935 3.858 1.00 28.67 195 ARG A O 1
ATOM 1527 N N . GLY A 1 196 ? 35.694 -36.595 5.542 1.00 23.55 196 GLY A N 1
ATOM 1528 C CA . GLY A 1 196 ? 34.603 -36.836 6.487 1.00 23.55 196 GLY A CA 1
ATOM 1529 C C . GLY A 1 196 ? 35.061 -36.542 7.917 1.00 23.55 196 GLY A C 1
ATOM 1530 O O . GLY A 1 196 ? 36.068 -37.091 8.352 1.00 23.55 196 GLY A O 1
ATOM 1531 N N . VAL A 1 197 ? 34.311 -35.713 8.647 1.00 27.80 197 VAL A N 1
ATOM 1532 C CA . VAL A 1 197 ? 34.475 -35.490 10.093 1.00 27.80 197 VAL A CA 1
ATOM 1533 C C . VAL A 1 197 ? 33.090 -35.550 10.725 1.00 27.80 197 VAL A C 1
ATOM 1535 O O . VAL A 1 197 ? 32.182 -34.837 10.307 1.00 27.80 197 VAL A O 1
ATOM 1538 N N . SER A 1 198 ? 32.919 -36.429 11.707 1.00 31.77 198 SER A N 1
ATOM 1539 C CA . SER A 1 198 ? 31.675 -36.601 12.457 1.00 31.77 198 SER A CA 1
ATOM 1540 C C . SER A 1 198 ? 31.702 -35.776 13.741 1.00 31.77 198 SER A C 1
ATOM 1542 O O . SER A 1 198 ? 32.594 -35.982 14.562 1.00 31.77 198 SER A O 1
ATOM 1544 N N . ASN A 1 199 ? 30.698 -34.924 13.954 1.00 32.16 199 ASN A N 1
ATOM 1545 C CA . ASN A 1 199 ? 30.412 -34.330 15.260 1.00 32.16 199 ASN A CA 1
ATOM 1546 C C . ASN A 1 199 ? 28.917 -34.546 15.585 1.00 32.16 199 ASN A C 1
ATOM 1548 O O . ASN A 1 199 ? 28.080 -34.067 14.817 1.00 32.16 199 ASN A O 1
ATOM 1552 N N . PRO A 1 200 ? 28.554 -35.322 16.624 1.00 38.75 200 PRO A N 1
ATOM 1553 C CA . PRO A 1 200 ? 27.192 -35.824 16.792 1.00 38.75 200 PRO A CA 1
ATOM 1554 C C . PRO A 1 200 ? 26.343 -34.953 17.731 1.00 38.75 200 PRO A C 1
ATOM 1556 O O . PRO A 1 200 ? 26.116 -35.333 18.876 1.00 38.75 200 PRO A O 1
ATOM 1559 N N . ASP A 1 201 ? 25.810 -33.825 17.248 1.00 33.09 201 ASP A N 1
ATOM 1560 C CA . ASP A 1 201 ? 24.822 -33.053 18.022 1.00 33.09 201 ASP A CA 1
ATOM 1561 C C . ASP A 1 201 ? 23.624 -32.558 17.184 1.00 33.09 201 ASP A C 1
ATOM 1563 O O . ASP A 1 201 ? 23.744 -31.731 16.283 1.00 33.09 201 ASP A O 1
ATOM 1567 N N . ARG A 1 202 ? 22.440 -33.069 17.554 1.00 44.00 202 ARG A N 1
ATOM 1568 C CA . ARG A 1 202 ? 21.104 -32.453 17.403 1.00 44.00 202 ARG A CA 1
ATOM 1569 C C . ARG A 1 202 ? 20.643 -32.015 16.006 1.00 44.00 202 ARG A C 1
ATOM 1571 O O . ARG A 1 202 ? 20.192 -30.886 15.813 1.00 44.00 202 ARG A O 1
ATOM 1578 N N . LEU A 1 203 ? 20.532 -32.975 15.088 1.00 39.28 203 LEU A N 1
ATOM 1579 C CA . LEU A 1 203 ? 19.485 -32.909 14.062 1.00 39.28 203 LEU A CA 1
ATOM 1580 C C . LEU A 1 203 ? 18.173 -33.446 14.670 1.00 39.28 203 LEU A C 1
ATOM 1582 O O . LEU A 1 203 ? 17.979 -34.655 14.751 1.00 39.28 203 LEU A O 1
ATOM 1586 N N . LEU A 1 204 ? 17.298 -32.545 15.131 1.00 47.56 204 LEU A N 1
ATOM 1587 C CA . LEU A 1 204 ? 15.915 -32.865 15.512 1.00 47.56 204 LEU A CA 1
ATOM 1588 C C . LEU A 1 204 ? 14.965 -32.435 14.390 1.00 47.56 204 LEU A C 1
ATOM 1590 O O . LEU A 1 204 ? 14.964 -31.264 13.991 1.00 47.56 204 LEU A O 1
ATOM 1594 N N . THR A 1 205 ? 14.165 -33.382 13.900 1.00 49.62 205 THR A N 1
ATOM 1595 C CA . THR A 1 205 ? 13.123 -33.181 12.881 1.00 49.62 205 THR A CA 1
ATOM 1596 C C . THR A 1 205 ? 12.065 -32.190 13.379 1.00 49.62 205 THR A C 1
ATOM 1598 O O . THR A 1 205 ? 11.868 -32.079 14.589 1.00 49.62 205 THR A O 1
ATOM 1601 N N . LEU A 1 206 ? 11.370 -31.470 12.484 1.00 48.72 206 LEU A N 1
ATOM 1602 C CA . LEU A 1 206 ? 10.410 -30.427 12.896 1.00 48.72 206 LEU A CA 1
ATOM 1603 C C . LEU A 1 206 ? 9.328 -30.964 13.848 1.00 48.72 206 LEU A C 1
ATOM 1605 O O . LEU A 1 206 ? 9.163 -30.400 14.923 1.00 48.72 206 LEU A O 1
ATOM 1609 N N . GLU A 1 207 ? 8.736 -32.124 13.551 1.00 48.28 207 GLU A N 1
ATOM 1610 C CA . GLU A 1 207 ? 7.726 -32.766 14.413 1.00 48.28 207 GLU A CA 1
ATOM 1611 C C . GLU A 1 207 ? 8.219 -33.012 15.856 1.00 48.28 207 GLU A C 1
ATOM 1613 O O . GLU A 1 207 ? 7.444 -32.960 16.808 1.00 48.28 207 GLU A O 1
ATOM 1618 N N . GLN A 1 208 ? 9.526 -33.236 16.056 1.00 46.00 208 GLN A N 1
ATOM 1619 C CA . GLN A 1 208 ? 10.111 -33.396 17.394 1.00 46.00 208 GLN A CA 1
ATOM 1620 C C . GLN A 1 208 ? 10.330 -32.066 18.123 1.00 46.00 208 GLN A C 1
ATOM 1622 O O . GLN A 1 208 ? 10.515 -32.078 19.339 1.00 46.00 208 GLN A O 1
ATOM 1627 N N . LYS A 1 209 ? 10.336 -30.931 17.416 1.00 52.16 209 LYS A N 1
ATOM 1628 C CA . LYS A 1 209 ? 10.334 -29.592 18.022 1.00 52.16 209 LYS A CA 1
ATOM 1629 C C . LYS A 1 209 ? 8.924 -29.209 18.446 1.00 52.16 209 LYS A C 1
ATOM 1631 O O . LYS A 1 209 ? 8.759 -28.754 19.573 1.00 52.16 209 LYS A O 1
ATOM 1636 N N . ASP A 1 210 ? 7.934 -29.480 17.601 1.00 60.06 210 ASP A N 1
ATOM 1637 C CA . ASP A 1 210 ? 6.526 -29.170 17.866 1.00 60.06 210 ASP A CA 1
ATOM 1638 C C . ASP A 1 210 ? 6.024 -29.942 19.101 1.00 60.06 210 ASP A C 1
ATOM 1640 O O . ASP A 1 210 ? 5.562 -29.334 20.066 1.00 60.06 210 ASP A O 1
ATOM 1644 N N . LEU A 1 211 ? 6.286 -31.257 19.167 1.00 61.84 211 LEU A N 1
ATOM 1645 C CA . LEU A 1 211 ? 6.018 -32.087 20.354 1.00 61.84 211 LEU A CA 1
ATOM 1646 C C . LEU A 1 211 ? 6.774 -31.628 21.617 1.00 61.84 211 LEU A C 1
ATOM 1648 O O . LEU A 1 211 ? 6.326 -31.873 22.740 1.00 61.84 211 LEU A O 1
ATOM 1652 N N . HIS A 1 212 ? 7.936 -30.981 21.473 1.00 63.72 212 HIS A N 1
ATOM 1653 C CA . HIS A 1 212 ? 8.682 -30.449 22.616 1.00 63.72 212 HIS A CA 1
ATOM 1654 C C . HIS A 1 212 ? 8.119 -29.104 23.092 1.00 63.72 212 HIS A C 1
ATOM 1656 O O . HIS A 1 212 ? 8.130 -28.840 24.293 1.00 63.72 212 HIS A O 1
ATOM 1662 N N . LEU A 1 213 ? 7.607 -28.283 22.171 1.00 66.38 213 LEU A N 1
ATOM 1663 C CA . LEU A 1 213 ? 6.972 -27.000 22.457 1.00 66.38 213 LEU A CA 1
ATOM 1664 C C . LEU A 1 213 ? 5.609 -27.203 23.134 1.00 66.38 213 LEU A C 1
ATOM 1666 O O . LEU A 1 213 ? 5.378 -26.650 24.207 1.00 66.38 213 LEU A O 1
ATOM 1670 N N . GLU A 1 214 ? 4.778 -28.104 22.605 1.00 64.56 214 GLU A N 1
ATOM 1671 C CA . GLU A 1 214 ? 3.498 -28.501 23.211 1.00 64.56 214 GLU A CA 1
ATOM 1672 C C . GLU A 1 214 ? 3.706 -29.085 24.626 1.00 64.56 214 GLU A C 1
ATOM 1674 O O . GLU A 1 214 ? 2.996 -28.740 25.572 1.00 64.56 214 GLU A O 1
ATOM 1679 N N . SER A 1 215 ? 4.768 -29.880 24.831 1.00 70.81 215 SER A N 1
ATOM 1680 C CA . SER A 1 215 ? 5.157 -30.392 26.158 1.00 70.81 215 SER A CA 1
ATOM 1681 C C . SER A 1 215 ? 5.696 -29.322 27.124 1.00 70.81 215 SER A C 1
ATOM 1683 O O . SER A 1 215 ? 5.814 -29.592 28.325 1.00 70.81 215 SER A O 1
ATOM 1685 N N . LEU A 1 216 ? 6.065 -28.132 26.642 1.00 67.38 216 LEU A N 1
ATOM 1686 C CA . LEU A 1 216 ? 6.445 -26.986 27.476 1.00 67.38 216 LEU A CA 1
ATOM 1687 C C . LEU A 1 216 ? 5.220 -26.127 27.813 1.00 67.38 216 LEU A C 1
ATOM 1689 O O . LEU A 1 216 ? 5.029 -25.808 28.987 1.00 67.38 216 LEU A O 1
ATOM 1693 N N . GLU A 1 217 ? 4.342 -25.854 26.845 1.00 71.75 217 GLU A N 1
ATOM 1694 C CA . GLU A 1 217 ? 3.060 -25.181 27.094 1.00 71.75 217 GLU A CA 1
ATOM 1695 C C . GLU A 1 217 ? 2.186 -25.966 28.079 1.00 71.75 217 GLU A C 1
ATOM 1697 O O . GLU A 1 217 ? 1.637 -25.390 29.019 1.00 71.75 217 GLU A O 1
ATOM 1702 N N . GLU A 1 218 ? 2.102 -27.295 27.952 1.00 69.00 218 GLU A N 1
ATOM 1703 C CA . GLU A 1 218 ? 1.324 -28.117 28.885 1.00 69.00 218 GLU A CA 1
ATOM 1704 C C . GLU A 1 218 ? 1.901 -28.078 30.319 1.00 69.00 218 GLU A C 1
ATOM 1706 O O . GLU A 1 218 ? 1.151 -28.152 31.297 1.00 69.00 218 GLU A O 1
ATOM 1711 N N . LYS A 1 219 ? 3.223 -27.896 30.470 1.00 69.81 219 LYS A N 1
ATOM 1712 C CA . LYS A 1 219 ? 3.886 -27.728 31.777 1.00 69.81 219 LYS A CA 1
ATOM 1713 C C . LYS A 1 219 ? 3.641 -26.347 32.380 1.00 69.81 219 LYS A C 1
ATOM 1715 O O . LYS A 1 219 ? 3.337 -26.274 33.569 1.00 69.81 219 LYS A O 1
ATOM 1720 N N . GLU A 1 220 ? 3.712 -25.275 31.593 1.00 69.88 220 GLU A N 1
ATOM 1721 C CA . GLU A 1 220 ? 3.325 -23.923 32.033 1.00 69.88 220 GLU A CA 1
ATOM 1722 C C . GLU A 1 220 ? 1.848 -23.882 32.454 1.00 69.88 220 GLU A C 1
ATOM 1724 O O . GLU A 1 220 ? 1.512 -23.385 33.529 1.00 69.88 220 GLU A O 1
ATOM 1729 N N . LYS A 1 221 ? 0.962 -24.502 31.667 1.00 70.12 221 LYS A N 1
ATOM 1730 C CA . LYS A 1 221 ? -0.477 -24.579 31.949 1.00 70.12 221 LYS A CA 1
ATOM 1731 C C . LYS A 1 221 ? -0.770 -25.339 33.248 1.00 70.12 221 LYS A C 1
ATOM 1733 O O . LYS A 1 221 ? -1.565 -24.871 34.061 1.00 70.12 221 LYS A O 1
ATOM 1738 N N . LYS A 1 222 ? -0.077 -26.459 33.496 1.00 68.06 222 LYS A N 1
ATOM 1739 C CA . LYS A 1 222 ? -0.151 -27.208 34.767 1.00 68.06 222 LYS A CA 1
ATOM 1740 C C . LYS A 1 222 ? 0.419 -26.416 35.950 1.00 68.06 222 LYS A C 1
ATOM 1742 O O . LYS A 1 222 ? -0.188 -26.421 37.017 1.00 68.06 222 LYS A O 1
ATOM 1747 N N . LYS A 1 223 ? 1.526 -25.689 35.764 1.00 70.44 223 LYS A N 1
ATOM 1748 C CA . LYS A 1 223 ? 2.136 -24.824 36.790 1.00 70.44 223 LYS A CA 1
ATOM 1749 C C . LYS A 1 223 ? 1.193 -23.691 37.214 1.00 70.44 223 LYS A C 1
ATOM 1751 O O . LYS A 1 223 ? 0.940 -23.537 38.406 1.00 70.44 223 LYS A O 1
ATOM 1756 N N . ASN A 1 224 ? 0.618 -22.964 36.255 1.00 62.69 224 ASN A N 1
ATOM 1757 C CA . ASN A 1 224 ? -0.326 -21.876 36.530 1.00 62.69 224 ASN A CA 1
ATOM 1758 C C . ASN A 1 224 ? -1.619 -22.390 37.187 1.00 62.69 224 ASN A C 1
ATOM 1760 O O . ASN A 1 224 ? -2.144 -21.745 38.092 1.00 62.69 224 ASN A O 1
ATOM 1764 N N . MET A 1 225 ? -2.107 -23.572 36.790 1.00 60.47 225 MET A N 1
ATOM 1765 C CA . MET A 1 225 ? -3.278 -24.198 37.415 1.00 60.47 225 MET A CA 1
ATOM 1766 C C . MET A 1 225 ? -3.014 -24.614 38.871 1.00 60.47 225 MET A C 1
ATOM 1768 O O . MET A 1 225 ? -3.858 -24.367 39.728 1.00 60.47 225 MET A O 1
ATOM 1772 N N . ASN A 1 226 ? -1.835 -25.171 39.174 1.00 58.16 226 ASN A N 1
ATOM 1773 C CA . ASN A 1 226 ? -1.457 -25.527 40.546 1.00 58.16 226 ASN A CA 1
ATOM 1774 C C . ASN A 1 226 ? -1.315 -24.280 41.436 1.00 58.16 226 ASN A C 1
ATOM 1776 O O . ASN A 1 226 ? -1.815 -24.261 42.557 1.00 58.16 226 ASN A O 1
ATOM 1780 N N . GLN A 1 227 ? -0.718 -23.206 40.909 1.00 56.84 227 GLN A N 1
ATOM 1781 C CA . GLN A 1 227 ? -0.606 -21.928 41.617 1.00 56.84 227 GLN A CA 1
ATOM 1782 C C . GLN A 1 227 ? -1.988 -21.313 41.912 1.00 56.84 227 GLN A C 1
ATOM 1784 O O . GLN A 1 227 ? -2.214 -20.788 42.998 1.00 56.84 227 GLN A O 1
ATOM 1789 N N . HIS A 1 228 ? -2.952 -21.446 40.993 1.00 53.12 228 HIS A N 1
ATOM 1790 C CA . HIS A 1 228 ? -4.343 -21.037 41.225 1.00 53.12 228 HIS A CA 1
ATOM 1791 C C . HIS A 1 228 ? -5.060 -21.851 42.317 1.00 53.12 228 HIS A C 1
ATOM 1793 O O . HIS A 1 228 ? -6.022 -21.356 42.905 1.00 53.12 228 HIS A O 1
ATOM 1799 N N . GLN A 1 229 ? -4.612 -23.079 42.587 1.00 51.53 229 GLN A N 1
ATOM 1800 C CA . GLN A 1 229 ? -5.200 -23.960 43.596 1.00 51.53 229 GLN A CA 1
ATOM 1801 C C . GLN A 1 229 ? -4.684 -23.640 45.010 1.00 51.53 229 GLN A C 1
ATOM 1803 O O . GLN A 1 229 ? -5.470 -23.641 45.956 1.00 51.53 229 GLN A O 1
ATOM 1808 N N . GLU A 1 230 ? -3.408 -23.261 45.149 1.00 50.97 230 GLU A N 1
ATOM 1809 C CA . GLU A 1 230 ? -2.808 -22.842 46.430 1.00 50.97 230 GLU A CA 1
ATOM 1810 C C . GLU A 1 230 ? -3.477 -21.581 47.018 1.00 50.97 230 GLU A C 1
ATOM 1812 O O . GLU A 1 230 ? -3.615 -21.467 48.236 1.00 50.97 230 GLU A O 1
ATOM 1817 N N . TYR A 1 231 ? -3.993 -20.677 46.174 1.00 48.31 231 TYR A N 1
ATOM 1818 C CA . TYR A 1 231 ? -4.749 -19.493 46.614 1.00 48.31 231 TYR A CA 1
ATOM 1819 C C . TYR A 1 231 ? -6.163 -19.782 47.158 1.00 48.31 231 TYR A C 1
ATOM 1821 O O . TYR A 1 231 ? -6.764 -18.885 47.747 1.00 48.31 231 TYR A O 1
ATOM 1829 N N . TRP A 1 232 ? -6.703 -20.999 46.998 1.00 51.53 232 TRP A N 1
ATOM 1830 C CA . TRP A 1 232 ? -8.067 -21.353 47.437 1.00 51.53 232 TRP A CA 1
ATOM 1831 C C . TRP A 1 232 ? -8.137 -22.345 48.607 1.00 51.53 232 TRP A C 1
ATOM 1833 O O . TRP A 1 232 ? -9.227 -22.606 49.112 1.00 51.53 232 TRP A O 1
ATOM 1843 N N . THR A 1 233 ? -7.002 -22.857 49.092 1.00 52.84 233 THR A N 1
ATOM 1844 C CA . THR A 1 233 ? -6.933 -23.735 50.281 1.00 52.84 233 THR A CA 1
ATOM 1845 C C . THR A 1 233 ? -6.204 -23.098 51.471 1.00 52.84 233 THR A C 1
ATOM 1847 O O . THR A 1 233 ? -5.886 -23.784 52.437 1.00 52.84 233 THR A O 1
ATOM 1850 N N . GLY A 1 234 ? -5.917 -21.795 51.405 1.00 52.66 234 GLY A N 1
ATOM 1851 C CA . GLY A 1 234 ? -5.067 -21.075 52.357 1.00 52.66 234 GLY A CA 1
ATOM 1852 C C . GLY A 1 234 ? -5.794 -20.217 53.396 1.00 52.66 234 GLY A C 1
ATOM 1853 O O . GLY A 1 234 ? -5.302 -19.129 53.681 1.00 52.66 234 GLY A O 1
ATOM 1854 N N . ASN A 1 235 ? -6.957 -20.633 53.925 1.00 46.31 235 ASN A N 1
ATOM 1855 C CA . ASN A 1 235 ? -7.594 -19.919 55.045 1.00 46.31 235 ASN A CA 1
ATOM 1856 C C . ASN A 1 235 ? -8.637 -20.767 55.817 1.00 46.31 235 ASN A C 1
ATOM 1858 O O . ASN A 1 235 ? -9.797 -20.804 55.409 1.00 46.31 235 ASN A O 1
ATOM 1862 N N . TRP A 1 236 ? -8.220 -21.419 56.912 1.00 42.97 236 TRP A N 1
ATOM 1863 C CA . TRP A 1 236 ? -8.977 -21.723 58.149 1.00 42.97 236 TRP A CA 1
ATOM 1864 C C . TRP A 1 236 ? -8.007 -22.242 59.221 1.00 42.97 236 TRP A C 1
ATOM 1866 O O . TRP A 1 236 ? -7.099 -23.017 58.847 1.00 42.97 236 TRP A O 1
#

InterPro domains:
  IPR031896 INPP5B, PH domain [PF16776] (1-145)